Protein AF-A0A968B5G2-F1 (afdb_monomer)

Foldseek 3Di:
DDDDDDDDPPVVVVVVVVVVVVVVVVVPPPPVVVVVVLVVLVVVLVVLVVVVVVCVPDDPPVSVVVSVVSLVVSLVVLVVVCVVPVHDPVVSVVSNPVRPDDVQPPAPDDAAAEEEADPAFPPPDDFDSVVVQVVSLSNVHQYAHEHLQADAQADPVPRDGDQQWDWDDDDRSYIYIHGHFDRPNRLLADAQDPVRLVSRLVSVVVVCVVNVRLEYEYEHEALSCQSNNVVCCVPRVYAYEYADEDPSPPVRPNPVVSNVSVLVSLQPHPEYEYQDPVSQVVSVVRDPHYHYDHTDDPCVQVVCVVVVRND

Nearest PDB structures (foldseek):
  3c48-assembly1_A  TM=6.824E-01  e=5.635E-09  Corynebacterium glutamicum
  3c48-assembly1_B  TM=6.696E-01  e=7.261E-08  Corynebacterium glutamicum
  3c4q-assembly1_A  TM=6.703E-01  e=1.057E-06  Corynebacterium glutamicum
  3c4q-assembly2_B  TM=6.648E-01  e=8.284E-07  Corynebacterium glutamicum
  5lhe-assembly1_A  TM=3.671E-01  e=2.797E+00  Thermococcus kodakarensis KOD1

Secondary structure (DSSP, 8-state):
--------THHHHHHHHHHHHHHHHHS---HHHHHHHHHHHHHHHHHHHHHHHHTTTS--HHHHHHHHHHHHHHHHHHHHHHHHTT--HHHHHHHHTTSPPPTT----S--PEEEEE-SS-TTT---HHHHHHHHHHHTT--EEEE-S-PBPSB-TTT-SBPPSEEEEEEETTEEEEEEB--TT--TTT-PPPHHHHHHHHHHHHHHHHHHT-SSEEEEE-SGGGHHHHHHHHHHH--EEEEEE-S--TTT-TT-THHHHHHHHHHHH-SEEEESSHHHHHHHTTT-S-EEE------HHHHGGGGGT---

Radius of gyration: 27.89 Å; Cα contacts (8 Å, |Δi|>4): 392; chains: 1; bounding box: 64×51×110 Å

Mean predicted aligned error: 16.25 Å

pLDDT: mean 74.28, std 21.06, range [31.83, 98.62]

Structure (mmCIF, N/CA/C/O backbone):
data_AF-A0A968B5G2-F1
#
_entry.id   AF-A0A968B5G2-F1
#
loop_
_atom_site.group_PDB
_atom_site.id
_atom_site.type_symbol
_atom_site.label_atom_id
_atom_site.label_alt_id
_atom_site.label_comp_id
_atom_site.label_asym_id
_atom_site.label_entity_id
_atom_site.label_seq_id
_atom_site.pdbx_PDB_ins_code
_atom_site.Cartn_x
_atom_site.Cartn_y
_atom_site.Cartn_z
_atom_site.occupancy
_atom_site.B_iso_or_equiv
_atom_site.auth_seq_id
_atom_site.auth_comp_id
_atom_site.auth_asym_id
_atom_site.auth_atom_id
_atom_site.pdbx_PDB_model_num
ATOM 1 N N . MET A 1 1 ? -9.977 -14.327 76.443 1.00 33.59 1 MET A N 1
ATOM 2 C CA . MET A 1 1 ? -9.809 -15.213 75.273 1.00 33.59 1 MET A CA 1
ATOM 3 C C . MET A 1 1 ? -11.144 -15.858 74.970 1.00 33.59 1 MET A C 1
ATOM 5 O O . MET A 1 1 ? -11.641 -16.528 75.858 1.00 33.59 1 MET A O 1
ATOM 9 N N . GLN A 1 2 ? -11.624 -15.666 73.733 1.00 31.83 2 GLN A N 1
ATOM 10 C CA . GLN A 1 2 ? -12.529 -16.553 72.979 1.00 31.83 2 GLN A CA 1
ATOM 11 C C . GLN A 1 2 ? -13.963 -16.730 73.510 1.00 31.83 2 GLN A C 1
ATOM 13 O O . GLN A 1 2 ? -14.185 -16.876 74.698 1.00 31.83 2 GLN A O 1
ATOM 18 N N . ASN A 1 3 ? -14.995 -16.844 72.685 1.00 32.47 3 ASN A N 1
ATOM 19 C CA . ASN A 1 3 ? -15.254 -16.403 71.318 1.00 32.47 3 ASN A CA 1
ATOM 20 C C . ASN A 1 3 ? -16.777 -16.536 71.174 1.00 32.47 3 ASN A C 1
ATOM 22 O O . ASN A 1 3 ? -17.342 -17.561 71.558 1.00 32.47 3 ASN A O 1
ATOM 26 N N . GLU A 1 4 ? -17.429 -15.510 70.650 1.00 40.22 4 GLU A N 1
ATOM 27 C CA . GLU A 1 4 ? -18.848 -15.526 70.311 1.00 40.22 4 GLU A CA 1
ATOM 28 C C . GLU A 1 4 ? -19.098 -16.476 69.133 1.00 40.22 4 GLU A C 1
ATOM 30 O O . GLU A 1 4 ? -18.537 -16.282 68.059 1.00 40.22 4 GLU A O 1
ATOM 35 N N . MET A 1 5 ? -19.978 -17.465 69.297 1.00 37.78 5 MET A N 1
ATOM 36 C CA . MET A 1 5 ? -20.722 -18.070 68.186 1.00 37.78 5 MET A CA 1
ATOM 37 C C . MET A 1 5 ? -22.043 -18.643 68.700 1.00 37.78 5 MET A C 1
ATOM 39 O O . MET A 1 5 ? -22.121 -19.809 69.077 1.00 37.78 5 MET A O 1
ATOM 43 N N . LEU A 1 6 ? -23.103 -17.837 68.651 1.00 36.31 6 LEU A N 1
ATOM 44 C CA . LEU A 1 6 ? -24.464 -18.350 68.538 1.00 36.31 6 LEU A CA 1
ATOM 45 C C . LEU A 1 6 ? -25.148 -17.674 67.349 1.00 36.31 6 LEU A C 1
ATOM 47 O O . LEU A 1 6 ? -25.393 -16.471 67.299 1.00 36.31 6 LEU A O 1
ATOM 51 N N . SER A 1 7 ? -25.375 -18.524 66.360 1.00 40.97 7 SER A N 1
ATOM 52 C CA . SER A 1 7 ? -26.094 -18.345 65.113 1.00 40.97 7 SER A CA 1
ATOM 53 C C . SER A 1 7 ? -27.463 -17.688 65.302 1.00 40.97 7 SER A C 1
ATOM 55 O O . SER A 1 7 ? -28.329 -18.198 66.006 1.00 40.97 7 SER A O 1
ATOM 57 N N . THR A 1 8 ? -27.711 -16.596 64.579 1.00 40.28 8 THR A N 1
ATOM 58 C CA . THR A 1 8 ? -29.063 -16.053 64.385 1.00 40.28 8 THR A CA 1
ATOM 59 C C . THR A 1 8 ? -29.590 -16.469 63.001 1.00 40.28 8 THR A C 1
ATOM 61 O O . THR A 1 8 ? -29.064 -16.006 61.987 1.00 40.28 8 THR A O 1
ATOM 64 N N . PRO A 1 9 ? -30.665 -17.280 62.902 1.00 43.38 9 PRO A N 1
ATOM 65 C CA . PRO A 1 9 ? -31.290 -17.667 61.624 1.00 43.38 9 PRO A CA 1
ATOM 66 C C . PRO A 1 9 ? -32.013 -16.517 60.888 1.00 43.38 9 PRO A C 1
ATOM 68 O O . PRO A 1 9 ? -32.586 -16.719 59.821 1.00 43.38 9 PRO A O 1
ATOM 71 N N . CYS A 1 10 ? -32.001 -15.303 61.446 1.00 48.06 10 CYS A N 1
ATOM 72 C CA . CYS A 1 10 ? -32.854 -14.181 61.042 1.00 48.06 10 CYS A CA 1
ATOM 73 C C . CYS A 1 10 ? -32.302 -13.368 59.848 1.00 48.06 10 CYS A C 1
ATOM 75 O O . CYS A 1 10 ? -33.078 -12.775 59.098 1.00 48.06 10 CYS A O 1
ATOM 77 N N . ASN A 1 11 ? -30.983 -13.369 59.609 1.00 47.03 11 ASN A N 1
ATOM 78 C CA . ASN A 1 11 ? -30.389 -12.549 58.541 1.00 47.03 11 ASN A CA 1
ATOM 79 C C . ASN A 1 11 ? -30.458 -13.196 57.151 1.00 47.03 11 ASN A C 1
ATOM 81 O O . ASN A 1 11 ? -30.748 -12.496 56.185 1.00 47.03 11 ASN A O 1
ATOM 85 N N . ARG A 1 12 ? -30.318 -14.525 57.035 1.00 45.66 12 ARG A N 1
ATOM 86 C CA . ARG A 1 12 ? -30.416 -15.201 55.725 1.00 45.66 12 ARG A CA 1
ATOM 87 C C . ARG A 1 12 ? -31.819 -15.139 55.133 1.00 45.66 12 ARG A C 1
ATOM 89 O O . ARG A 1 12 ? -31.952 -14.964 53.930 1.00 45.66 12 ARG A O 1
ATOM 96 N N . GLN A 1 13 ? -32.868 -15.228 55.953 1.00 51.44 13 GLN A N 1
ATOM 97 C CA . GLN A 1 13 ? -34.243 -15.076 55.466 1.00 51.44 13 GLN A CA 1
ATOM 98 C C . GLN A 1 13 ? -34.541 -13.634 55.038 1.00 51.44 13 GLN A C 1
ATOM 100 O O . GLN A 1 13 ? -35.157 -13.438 53.997 1.00 51.44 13 GLN A O 1
ATOM 105 N N . LYS A 1 14 ? -34.042 -12.623 55.762 1.00 52.19 14 LYS A N 1
ATOM 106 C CA . LYS A 1 14 ? -34.205 -11.207 55.385 1.00 52.19 14 LYS A CA 1
ATOM 107 C C . LYS A 1 14 ? -33.424 -10.826 54.125 1.00 52.19 14 LYS A C 1
ATOM 109 O O . LYS A 1 14 ? -33.950 -10.082 53.302 1.00 52.19 14 LYS A O 1
ATOM 114 N N . GLU A 1 15 ? -32.215 -11.353 53.938 1.00 48.94 15 GLU A N 1
ATOM 115 C CA . GLU A 1 15 ? -31.438 -11.167 52.703 1.00 48.94 15 GLU A CA 1
ATOM 116 C C . GLU A 1 15 ? -32.056 -11.906 51.517 1.00 48.94 15 GLU A C 1
ATOM 118 O O . GLU A 1 15 ? -32.131 -11.350 50.425 1.00 48.94 15 GLU A O 1
ATOM 123 N N . HIS A 1 16 ? -32.583 -13.114 51.727 1.00 50.72 16 HIS A N 1
ATOM 124 C CA . HIS A 1 16 ? -33.275 -13.862 50.679 1.00 50.72 16 HIS A CA 1
ATOM 125 C C . HIS A 1 16 ? -34.611 -13.204 50.288 1.00 50.72 16 HIS A C 1
ATOM 127 O O . HIS A 1 16 ? -34.952 -13.162 49.106 1.00 50.72 16 HIS A O 1
ATOM 133 N N . GLN A 1 17 ? -35.332 -12.606 51.246 1.00 50.69 17 GLN A N 1
ATOM 134 C CA . GLN A 1 17 ? -36.513 -11.787 50.964 1.00 50.69 17 GLN A CA 1
ATOM 135 C C . GLN A 1 17 ? -36.127 -10.519 50.187 1.00 50.69 17 GLN A C 1
ATOM 137 O O . GLN A 1 17 ? -36.753 -10.232 49.176 1.00 50.69 17 GLN A O 1
ATOM 142 N N . ARG A 1 18 ? -35.061 -9.805 50.594 1.00 48.84 18 ARG A N 1
ATOM 143 C CA . ARG A 1 18 ? -34.540 -8.621 49.882 1.00 48.84 18 ARG A CA 1
ATOM 144 C C . ARG A 1 18 ? -34.075 -8.944 48.465 1.00 48.84 18 ARG A C 1
ATOM 146 O O . ARG A 1 18 ? -34.359 -8.160 47.565 1.00 48.84 18 ARG A O 1
ATOM 153 N N . MET A 1 19 ? -33.399 -10.072 48.246 1.00 44.59 19 MET A N 1
ATOM 154 C CA . MET A 1 19 ? -33.003 -10.512 46.905 1.00 44.59 19 MET A CA 1
ATOM 155 C C . MET A 1 19 ? -34.222 -10.856 46.050 1.00 44.59 19 MET A C 1
ATOM 157 O O . MET A 1 19 ? -34.287 -10.386 44.923 1.00 44.59 19 MET A O 1
ATOM 161 N N . LYS A 1 20 ? -35.246 -11.522 46.603 1.00 49.78 20 LYS A N 1
ATOM 162 C CA . LYS A 1 20 ? -36.517 -11.750 45.893 1.00 49.78 20 LYS A CA 1
ATOM 163 C C . LYS A 1 20 ? -37.260 -10.453 45.571 1.00 49.78 20 LYS A C 1
ATOM 165 O O . LYS A 1 20 ? -37.786 -10.333 44.473 1.00 49.78 20 LYS A O 1
ATOM 170 N N . THR A 1 21 ? -37.271 -9.460 46.464 1.00 45.81 21 THR A N 1
ATOM 171 C CA . THR A 1 21 ? -37.872 -8.143 46.177 1.00 45.81 21 THR A CA 1
ATOM 172 C C . THR A 1 21 ? -37.055 -7.359 45.146 1.00 45.81 21 THR A C 1
ATOM 174 O O . THR A 1 21 ? -37.629 -6.653 44.326 1.00 45.81 21 THR A O 1
ATOM 177 N N . THR A 1 22 ? -35.726 -7.501 45.142 1.00 41.62 22 THR A N 1
ATOM 178 C CA . THR A 1 22 ? -34.835 -6.832 44.176 1.00 41.62 22 THR A CA 1
ATOM 179 C C . THR A 1 22 ? -34.901 -7.501 42.799 1.00 41.62 22 THR A C 1
ATOM 181 O O . THR A 1 22 ? -34.960 -6.800 41.796 1.00 41.62 22 THR A O 1
ATOM 184 N N . GLU A 1 23 ? -35.006 -8.831 42.731 1.00 40.16 23 GLU A N 1
ATOM 185 C CA . GLU A 1 23 ? -35.285 -9.584 41.500 1.00 40.16 23 GLU A CA 1
ATOM 186 C C . GLU A 1 23 ? -36.700 -9.307 40.973 1.00 40.16 23 GLU A C 1
ATOM 188 O O . GLU A 1 23 ? -36.871 -9.086 39.779 1.00 40.16 23 GLU A O 1
ATOM 193 N N . GLN A 1 24 ? -37.711 -9.204 41.843 1.00 41.75 24 GLN A N 1
ATOM 194 C CA . GLN A 1 24 ? -39.062 -8.787 41.444 1.00 41.75 24 GLN A CA 1
ATOM 195 C C . GLN A 1 24 ? -39.117 -7.320 40.983 1.00 41.75 24 GLN A C 1
ATOM 197 O O . GLN A 1 24 ? -39.920 -6.993 40.112 1.00 41.75 24 GLN A O 1
ATOM 202 N N . CYS A 1 25 ? -38.240 -6.450 41.495 1.00 36.84 25 CYS A N 1
ATOM 203 C CA . CYS A 1 25 ? -38.099 -5.067 41.029 1.00 36.84 25 CYS A CA 1
ATOM 204 C C . CYS A 1 25 ? -37.310 -4.979 39.704 1.00 36.84 25 CYS A C 1
ATOM 206 O O . CYS A 1 25 ? -37.624 -4.155 38.849 1.00 36.84 25 CYS A O 1
ATOM 208 N N . LEU A 1 26 ? -36.344 -5.879 39.474 1.00 38.59 26 LEU A N 1
ATOM 209 C CA . LEU A 1 26 ? -35.584 -5.986 38.219 1.00 38.59 26 LEU A CA 1
ATOM 210 C C . LEU A 1 26 ? -36.384 -6.638 37.075 1.00 38.59 26 LEU A C 1
ATOM 212 O O . LEU A 1 26 ? -36.082 -6.399 35.906 1.00 38.59 26 LEU A O 1
ATOM 216 N N . VAL A 1 27 ? -37.432 -7.404 37.393 1.00 39.22 27 VAL A N 1
ATOM 217 C CA . VAL A 1 27 ? -38.337 -8.039 36.414 1.00 39.22 27 VAL A CA 1
ATOM 218 C C . VAL A 1 27 ? -39.551 -7.157 36.063 1.00 39.22 27 VAL A C 1
ATOM 220 O O . VAL A 1 27 ? -40.269 -7.444 35.110 1.00 39.22 27 VAL A O 1
ATOM 223 N N . GLN A 1 28 ? -39.748 -6.014 36.728 1.00 40.91 28 GLN A N 1
ATOM 224 C CA . GLN A 1 28 ? -40.776 -5.031 36.356 1.00 40.91 28 GLN A CA 1
ATOM 225 C C . GLN A 1 28 ? -40.212 -3.852 35.549 1.00 40.91 28 GLN A C 1
ATOM 227 O O . GLN A 1 28 ? -40.515 -2.688 35.809 1.00 40.91 28 GLN A O 1
ATOM 232 N N . THR A 1 29 ? -39.447 -4.131 34.492 1.00 43.50 29 THR A N 1
ATOM 233 C CA . THR A 1 29 ? -39.411 -3.185 33.366 1.00 43.50 29 THR A CA 1
ATOM 234 C C . THR A 1 29 ? -40.754 -3.301 32.651 1.00 43.50 29 THR A C 1
ATOM 236 O O . THR A 1 29 ? -41.017 -4.265 31.936 1.00 43.50 29 THR A O 1
ATOM 239 N N . ARG A 1 30 ? -41.661 -2.356 32.936 1.00 44.28 30 ARG A N 1
ATOM 240 C CA . ARG A 1 30 ? -43.013 -2.308 32.359 1.00 44.28 30 ARG A CA 1
ATOM 241 C C . ARG A 1 30 ? -42.928 -2.522 30.834 1.00 44.28 30 ARG A C 1
ATOM 243 O O . ARG A 1 30 ? -42.142 -1.826 30.192 1.00 44.28 30 ARG A O 1
ATOM 250 N N . PRO A 1 31 ? -43.735 -3.416 30.230 1.00 44.50 31 PRO A N 1
ATOM 251 C CA . PRO A 1 31 ? -43.660 -3.730 28.799 1.00 44.50 31 PRO A CA 1
ATOM 252 C C . PRO A 1 31 ? -43.654 -2.488 27.892 1.00 44.50 31 PRO A C 1
ATOM 254 O O . PRO A 1 31 ? -42.921 -2.469 26.904 1.00 44.50 31 PRO A O 1
ATOM 257 N N . GLY A 1 32 ? -44.365 -1.429 28.307 1.00 48.25 32 GLY A N 1
ATOM 258 C CA . GLY A 1 32 ? -44.475 -0.159 27.591 1.00 48.25 32 GLY A CA 1
ATOM 259 C C . GLY A 1 32 ? -43.321 0.840 27.756 1.00 48.25 32 GLY A C 1
ATOM 260 O O . GLY A 1 32 ? -43.283 1.805 27.004 1.00 48.25 32 GLY A O 1
ATOM 261 N N . THR A 1 33 ? -42.369 0.672 28.686 1.00 53.31 33 THR A N 1
ATOM 262 C CA . THR A 1 33 ? -41.214 1.598 28.769 1.00 53.31 33 THR A CA 1
ATOM 263 C C . THR A 1 33 ? -40.168 1.284 27.709 1.00 53.31 33 THR A C 1
ATOM 265 O O . THR A 1 33 ? -39.653 2.203 27.087 1.00 53.31 33 THR A O 1
ATOM 268 N N . ALA A 1 34 ? -39.916 -0.002 27.443 1.00 47.47 34 ALA A N 1
ATOM 269 C CA . ALA A 1 34 ? -38.979 -0.426 26.403 1.00 47.47 34 ALA A CA 1
ATOM 270 C C . ALA A 1 34 ? -39.530 -0.173 24.990 1.00 47.47 34 ALA A C 1
ATOM 272 O O . ALA A 1 34 ? -38.791 0.255 24.117 1.00 47.47 34 ALA A O 1
ATOM 273 N N . GLU A 1 35 ? -40.828 -0.390 24.760 1.00 50.81 35 GLU A N 1
ATOM 274 C CA . GLU A 1 35 ? -41.471 -0.091 23.467 1.00 50.81 35 GLU A CA 1
ATOM 275 C C . GLU A 1 35 ? -41.451 1.405 23.155 1.00 50.81 35 GLU A C 1
ATOM 277 O O . GLU A 1 35 ? -41.103 1.802 22.046 1.00 50.81 35 GLU A O 1
ATOM 282 N N . ARG A 1 36 ? -41.712 2.241 24.164 1.00 53.25 36 ARG A N 1
ATOM 283 C CA . ARG A 1 36 ? -41.638 3.697 24.037 1.00 53.25 36 ARG A CA 1
ATOM 284 C C . ARG A 1 36 ? -40.207 4.193 23.826 1.00 53.25 36 ARG A C 1
ATOM 286 O O . ARG A 1 36 ? -39.992 5.140 23.080 1.00 53.25 36 ARG A O 1
ATOM 293 N N . GLU A 1 37 ? -39.224 3.542 24.442 1.00 54.50 37 GLU A N 1
ATOM 294 C CA . GLU A 1 37 ? -37.801 3.833 24.237 1.00 54.50 37 GLU A CA 1
ATOM 295 C C . GLU A 1 37 ? -37.333 3.421 22.829 1.00 54.50 37 GLU A C 1
ATOM 297 O O . GLU A 1 37 ? -36.625 4.178 22.169 1.00 54.50 37 GLU A O 1
ATOM 302 N N . ILE A 1 38 ? -37.806 2.279 22.314 1.00 51.84 38 ILE A N 1
ATOM 303 C CA . ILE A 1 38 ? -37.589 1.852 20.922 1.00 51.84 38 ILE A CA 1
ATOM 304 C C . ILE A 1 38 ? -38.213 2.858 19.945 1.00 51.84 38 ILE A C 1
ATOM 306 O O . ILE A 1 38 ? -37.590 3.212 18.946 1.00 51.84 38 ILE A O 1
ATOM 310 N N . GLU A 1 39 ? -39.422 3.341 20.224 1.00 56.41 39 GLU A N 1
ATOM 311 C CA . GLU A 1 39 ? -40.130 4.305 19.377 1.00 56.41 39 GLU A CA 1
ATOM 312 C C . GLU A 1 39 ? -39.433 5.676 19.328 1.00 56.41 39 GLU A C 1
ATOM 314 O O . GLU A 1 39 ? -39.304 6.267 18.255 1.00 56.41 39 GLU A O 1
ATOM 319 N N . ILE A 1 40 ? -38.897 6.147 20.459 1.00 63.59 40 ILE A N 1
ATOM 320 C CA . ILE A 1 40 ? -38.090 7.376 20.525 1.00 63.59 40 ILE A CA 1
ATOM 321 C C . ILE A 1 40 ? -36.806 7.221 19.704 1.00 63.59 40 ILE A C 1
ATOM 323 O O . ILE A 1 40 ? -36.512 8.065 18.858 1.00 63.59 40 ILE A O 1
ATOM 327 N N . LEU A 1 41 ? -36.081 6.114 19.887 1.00 55.44 41 LEU A N 1
ATOM 328 C CA . LEU A 1 41 ? -34.848 5.845 19.143 1.00 55.44 41 LEU A CA 1
ATOM 329 C C . LEU A 1 41 ? -35.098 5.727 17.633 1.00 55.44 41 LEU A C 1
ATOM 331 O O . LEU A 1 41 ? -34.285 6.191 16.836 1.00 55.44 41 LEU A O 1
ATOM 335 N N . ARG A 1 42 ? -36.236 5.154 17.219 1.00 55.22 42 ARG A N 1
ATOM 336 C CA . ARG A 1 42 ? -36.643 5.102 15.804 1.00 55.22 42 ARG A CA 1
ATOM 337 C C . ARG A 1 42 ? -36.808 6.495 15.212 1.00 55.22 42 ARG A C 1
ATOM 339 O O . ARG A 1 42 ? -36.322 6.747 14.111 1.00 55.22 42 ARG A O 1
ATOM 346 N N . LYS A 1 43 ? -37.472 7.391 15.942 1.00 62.34 43 LYS A N 1
ATOM 347 C CA . LYS A 1 43 ? -37.689 8.769 15.500 1.00 62.34 43 LYS A CA 1
ATOM 348 C C . LYS A 1 43 ? -36.369 9.533 15.380 1.00 62.34 43 LYS A C 1
ATOM 350 O O . LYS A 1 43 ? -36.133 10.163 14.358 1.00 62.34 43 LYS A 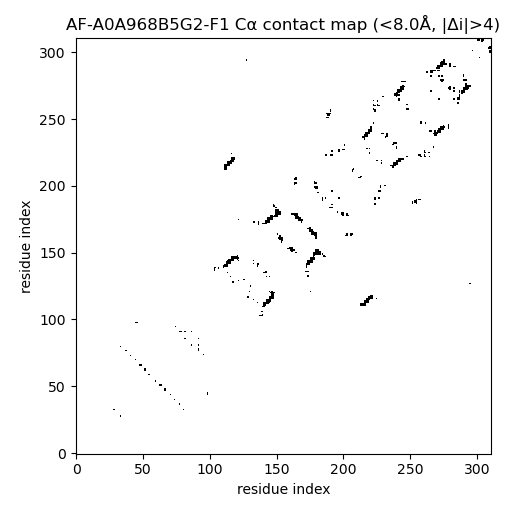O 1
ATOM 355 N N . GLU A 1 44 ? -35.470 9.382 16.351 1.00 62.06 44 GLU A N 1
ATOM 356 C CA . GLU A 1 44 ? -34.139 10.001 16.304 1.00 62.06 44 GLU A CA 1
ATOM 357 C C . GLU A 1 44 ? -33.300 9.511 15.115 1.00 62.06 44 GLU A C 1
ATOM 359 O O . GLU A 1 44 ? -32.627 10.309 14.465 1.00 62.06 44 GLU A O 1
ATOM 364 N N . VAL A 1 45 ? -33.358 8.215 14.785 1.00 57.41 45 VAL A N 1
ATOM 365 C CA . VAL A 1 45 ? -32.661 7.653 13.614 1.00 57.41 45 VAL A CA 1
ATOM 366 C C . VAL A 1 45 ? -33.242 8.190 12.305 1.00 57.41 45 VAL A C 1
ATOM 368 O O . VAL A 1 45 ? -32.479 8.522 11.395 1.00 57.41 45 VAL A O 1
ATOM 371 N N . ALA A 1 46 ? -34.568 8.296 12.204 1.00 58.78 46 ALA A N 1
ATOM 372 C CA . ALA A 1 46 ? -35.242 8.843 11.029 1.00 58.78 46 ALA A CA 1
ATOM 373 C C . ALA A 1 46 ? -34.921 10.334 10.827 1.00 58.78 46 ALA A C 1
ATOM 375 O O . ALA A 1 46 ? -34.605 10.750 9.711 1.00 58.78 46 ALA A O 1
ATOM 376 N N . ASP A 1 47 ? -34.912 11.116 11.907 1.00 60.84 47 ASP A N 1
ATOM 377 C CA . ASP A 1 47 ? -34.549 12.533 11.878 1.00 60.84 47 ASP A CA 1
ATOM 378 C C . ASP A 1 47 ? -33.069 12.720 11.490 1.00 60.84 47 ASP A C 1
ATOM 380 O O . ASP A 1 47 ? -32.747 13.594 10.681 1.00 60.84 47 ASP A O 1
ATOM 384 N N . LEU A 1 48 ? -32.167 11.848 11.970 1.00 56.84 48 LEU A N 1
ATOM 385 C CA . LEU A 1 48 ? -30.756 11.851 11.559 1.00 56.84 48 LEU A CA 1
ATOM 386 C C . LEU A 1 48 ? -30.587 11.524 10.070 1.00 56.84 48 LEU A C 1
ATOM 38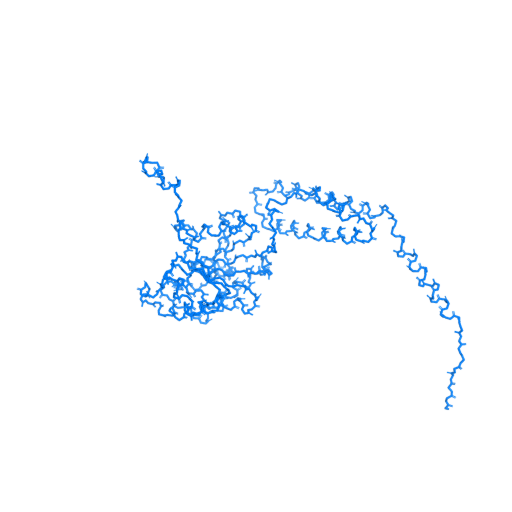8 O O . LEU A 1 48 ? -29.783 12.160 9.390 1.00 56.84 48 LEU A O 1
ATOM 392 N N . ALA A 1 49 ? -31.329 10.536 9.564 1.00 51.25 49 ALA A N 1
ATOM 393 C CA . ALA A 1 49 ? -31.291 10.138 8.158 1.00 51.25 49 ALA A CA 1
ATOM 394 C C . ALA A 1 49 ? -31.846 11.242 7.240 1.00 51.25 49 ALA A C 1
ATOM 396 O O . ALA A 1 49 ? -31.277 11.524 6.186 1.00 51.25 49 ALA A O 1
ATOM 397 N N . SER A 1 50 ? -32.911 11.921 7.670 1.00 53.75 50 SER A N 1
ATOM 398 C CA . SER A 1 50 ? -33.488 13.072 6.969 1.00 53.75 50 SER A CA 1
ATOM 399 C C . SER A 1 50 ? -32.517 14.262 6.930 1.00 53.75 50 SER A C 1
ATOM 401 O O . SER A 1 50 ? -32.255 14.822 5.863 1.00 53.75 50 SER A O 1
ATOM 403 N N . ALA A 1 51 ? -31.884 14.591 8.063 1.00 54.31 51 ALA A N 1
ATOM 404 C CA . ALA A 1 51 ? -30.847 15.622 8.131 1.00 54.31 51 ALA A CA 1
ATOM 405 C C . ALA A 1 51 ? -29.620 15.276 7.265 1.00 54.31 51 ALA A C 1
ATOM 407 O O . ALA A 1 51 ? -29.040 16.157 6.632 1.00 54.31 51 ALA A O 1
ATOM 408 N N . PHE A 1 52 ? -29.245 13.995 7.195 1.00 52.16 52 PHE A N 1
ATOM 409 C CA . PHE A 1 52 ? -28.161 13.500 6.347 1.00 52.16 52 PHE A CA 1
ATOM 410 C C . PHE A 1 52 ? -28.466 13.675 4.850 1.00 52.16 52 PHE A C 1
ATOM 412 O O . PHE A 1 52 ? -27.629 14.209 4.120 1.00 52.16 52 PHE A O 1
ATOM 419 N N . ASN A 1 53 ? -29.680 13.330 4.409 1.00 48.09 53 ASN A N 1
ATOM 420 C CA . ASN A 1 53 ? -30.123 13.532 3.025 1.00 48.09 53 ASN A CA 1
ATOM 421 C C . ASN A 1 53 ? -30.167 15.022 2.634 1.00 48.09 53 ASN A C 1
ATOM 423 O O . ASN A 1 53 ? -29.805 15.371 1.513 1.00 48.09 53 ASN A O 1
ATOM 427 N N . GLY A 1 54 ? -30.528 15.915 3.563 1.00 45.16 54 GLY A N 1
ATOM 428 C CA . GLY A 1 54 ? -30.504 17.368 3.341 1.00 45.16 54 GLY A CA 1
ATOM 429 C C . GLY A 1 54 ? -29.101 17.994 3.269 1.00 45.16 54 GLY A C 1
ATOM 430 O O . GLY A 1 54 ? -28.950 19.106 2.768 1.00 45.16 54 GLY A O 1
ATOM 431 N N . LEU A 1 55 ? -28.062 17.296 3.744 1.00 45.47 55 LEU A N 1
ATOM 432 C CA . LEU A 1 55 ? -26.686 17.806 3.848 1.00 45.47 55 LEU A CA 1
ATOM 433 C C . LEU A 1 55 ? -25.734 17.269 2.767 1.00 45.47 55 LEU A C 1
ATOM 435 O O . LEU A 1 55 ? -24.567 17.673 2.749 1.00 45.47 55 LEU A O 1
ATOM 439 N N . TYR A 1 56 ? -26.217 16.423 1.842 1.00 43.91 56 TYR A N 1
ATOM 440 C CA . TYR A 1 56 ? -25.440 15.769 0.768 1.00 43.91 56 TYR A CA 1
ATOM 441 C C . TYR A 1 56 ? -24.633 16.733 -0.130 1.00 43.91 56 TYR A C 1
ATOM 443 O O . TYR A 1 56 ? -23.751 16.303 -0.869 1.00 43.91 56 TYR A O 1
ATOM 451 N N . GLY A 1 57 ? -24.877 18.044 -0.034 1.00 44.38 57 GLY A N 1
ATOM 452 C CA . GLY A 1 57 ? -24.145 19.076 -0.765 1.00 44.38 57 GLY A CA 1
ATOM 453 C C . GLY A 1 57 ? -22.859 19.606 -0.114 1.00 44.38 57 GLY A C 1
ATOM 454 O O . GLY A 1 57 ? -22.032 20.156 -0.836 1.00 44.38 57 GLY A O 1
ATOM 455 N N . LEU A 1 58 ? -22.632 19.501 1.206 1.00 42.88 58 LEU A N 1
ATOM 456 C CA . LEU A 1 58 ? -21.498 20.203 1.842 1.00 42.88 58 LEU A CA 1
ATOM 457 C C . LEU A 1 58 ? -20.876 19.454 3.047 1.00 42.88 58 LEU A C 1
ATOM 459 O O . LEU A 1 58 ? -21.415 19.437 4.147 1.00 42.88 58 LEU A O 1
ATOM 463 N N . ARG A 1 59 ? -19.641 18.952 2.848 1.00 55.38 59 ARG A N 1
ATOM 464 C CA . ARG A 1 59 ? -18.608 18.610 3.867 1.00 55.38 59 ARG A CA 1
ATOM 465 C C . ARG A 1 59 ? -19.012 17.593 4.963 1.00 55.38 59 ARG A C 1
ATOM 467 O O . ARG A 1 59 ? -19.094 17.924 6.144 1.00 55.38 59 ARG A O 1
ATOM 474 N N . LEU A 1 60 ? -19.121 16.313 4.585 1.00 49.91 60 LEU A N 1
ATOM 475 C CA . LEU A 1 60 ? -19.872 15.285 5.330 1.00 49.91 60 LEU A CA 1
ATOM 476 C C . LEU A 1 60 ? -19.110 14.115 6.003 1.00 49.91 60 LEU A C 1
ATOM 478 O O . LEU A 1 60 ? -19.758 13.186 6.467 1.00 49.91 60 LEU A O 1
ATOM 482 N N . ILE A 1 61 ? -17.782 14.104 6.163 1.00 47.28 61 ILE A N 1
ATOM 483 C CA . ILE A 1 61 ? -17.120 12.934 6.808 1.00 47.28 61 ILE A CA 1
ATOM 484 C C . ILE A 1 61 ? -17.477 12.808 8.305 1.00 47.28 61 ILE A C 1
ATOM 486 O O . ILE A 1 61 ? -17.710 11.710 8.808 1.00 47.28 61 ILE A O 1
ATOM 490 N N . ARG A 1 62 ? -17.571 13.925 9.041 1.00 42.91 62 ARG A N 1
ATOM 491 C CA . ARG A 1 62 ? -17.884 13.892 10.486 1.00 42.91 62 ARG A CA 1
ATOM 492 C C . ARG A 1 62 ? -19.321 13.468 10.775 1.00 42.91 62 ARG A C 1
ATOM 494 O O . ARG A 1 62 ? -19.543 12.753 11.744 1.00 42.91 62 ARG A O 1
ATOM 501 N N . LEU A 1 63 ? -20.266 13.894 9.941 1.00 48.72 63 LEU A N 1
ATOM 502 C CA . LEU A 1 63 ? -21.686 13.578 10.099 1.00 48.72 63 LEU A CA 1
ATOM 503 C C . LEU A 1 63 ? -21.995 12.147 9.659 1.00 48.72 63 LEU A C 1
ATOM 505 O O . LEU A 1 63 ? -22.721 11.459 10.365 1.00 48.72 63 LEU A O 1
ATOM 509 N N . PHE A 1 64 ? -21.358 11.657 8.591 1.00 50.50 64 PHE A N 1
ATOM 510 C CA . PHE A 1 64 ? -21.417 10.243 8.217 1.00 50.50 64 PHE A CA 1
ATOM 511 C C . PHE A 1 64 ? -20.846 9.334 9.318 1.00 50.50 64 PHE A C 1
ATOM 513 O O . PHE A 1 64 ? -21.469 8.349 9.711 1.00 50.50 64 PHE A O 1
ATOM 520 N N . ASN A 1 65 ? -19.694 9.699 9.892 1.00 51.50 65 ASN A N 1
ATOM 521 C CA . ASN A 1 65 ? -19.086 8.944 10.991 1.00 51.50 65 ASN A CA 1
ATOM 522 C C . ASN A 1 65 ? -19.924 9.002 12.278 1.00 51.50 65 ASN A C 1
ATOM 524 O O . ASN A 1 65 ? -20.002 8.010 13.003 1.00 51.50 65 ASN A O 1
ATOM 528 N N . LEU A 1 66 ? -20.560 10.144 12.564 1.00 52.97 66 LEU A N 1
ATOM 529 C CA . LEU A 1 66 ? -21.490 10.283 13.683 1.00 52.97 66 LEU A CA 1
ATOM 530 C C . LEU A 1 66 ? -22.739 9.419 13.464 1.00 52.97 66 LEU A C 1
ATOM 532 O O . LEU A 1 66 ? -23.102 8.667 14.363 1.00 52.97 66 LEU A O 1
ATOM 536 N N . TYR A 1 67 ? -23.319 9.448 12.261 1.00 55.12 67 TYR A N 1
ATOM 537 C CA . TYR A 1 67 ? -24.453 8.608 11.874 1.00 55.12 67 TYR A CA 1
ATOM 538 C C . TYR A 1 67 ? -24.122 7.120 12.023 1.00 55.12 67 TYR A C 1
ATOM 540 O O . TYR A 1 67 ? -24.844 6.397 12.707 1.00 55.12 67 TYR A O 1
ATOM 548 N N . ARG A 1 68 ? -22.986 6.660 11.481 1.00 57.62 68 ARG A N 1
ATOM 549 C CA . ARG A 1 68 ? -22.562 5.254 11.575 1.00 57.62 68 ARG A CA 1
ATOM 550 C C . ARG A 1 68 ? -22.344 4.809 13.025 1.00 57.62 68 ARG A C 1
ATOM 552 O O . ARG A 1 68 ? -22.785 3.725 13.402 1.00 57.62 68 ARG A O 1
ATOM 559 N N . ARG A 1 69 ? -21.706 5.645 13.856 1.00 59.03 69 ARG A N 1
ATOM 560 C CA . ARG A 1 69 ? -21.498 5.355 15.288 1.00 59.03 69 ARG A CA 1
ATOM 561 C C . ARG A 1 69 ? -22.809 5.311 16.063 1.00 59.03 69 ARG A C 1
ATOM 563 O O . ARG A 1 69 ? -23.016 4.378 16.835 1.00 59.03 69 ARG A O 1
ATOM 570 N N . MET A 1 70 ? -23.683 6.296 15.858 1.00 58.44 70 MET A N 1
ATOM 571 C CA . MET A 1 70 ? -24.987 6.345 16.518 1.00 58.44 70 MET A CA 1
ATOM 572 C C . MET A 1 70 ? -25.843 5.146 16.117 1.00 58.44 70 MET A C 1
ATOM 574 O O . MET A 1 70 ? -26.362 4.459 16.992 1.00 58.44 70 MET A O 1
ATOM 578 N N . ARG A 1 71 ? -25.896 4.816 14.821 1.00 60.75 71 ARG A N 1
ATOM 579 C CA . ARG A 1 71 ? -26.590 3.628 14.314 1.00 60.75 71 ARG A CA 1
ATOM 580 C C . ARG A 1 71 ? -26.071 2.358 14.982 1.00 60.75 71 ARG A C 1
ATOM 582 O O . ARG A 1 71 ? -26.868 1.620 15.541 1.00 60.75 71 ARG A O 1
ATOM 589 N N . HIS A 1 72 ? -24.756 2.135 15.015 1.00 56.19 72 HIS A N 1
ATOM 590 C CA . HIS A 1 72 ? -24.189 0.933 15.635 1.00 56.19 72 HIS A CA 1
ATOM 591 C C . HIS A 1 72 ? -24.536 0.811 17.130 1.00 56.19 72 HIS A C 1
ATOM 593 O O . HIS A 1 72 ? -24.953 -0.253 17.585 1.00 56.19 72 HIS A O 1
ATOM 599 N N . GLN A 1 73 ? -24.434 1.906 17.890 1.00 62.88 73 GLN A N 1
ATOM 600 C CA . GLN A 1 73 ? -24.787 1.911 19.314 1.00 62.88 73 GLN A CA 1
ATOM 601 C C . GLN A 1 73 ? -26.276 1.635 19.554 1.00 62.88 73 GLN A C 1
ATOM 603 O O . GLN A 1 73 ? -26.627 0.935 20.507 1.00 62.88 73 GLN A O 1
ATOM 608 N N . ILE A 1 74 ? -27.145 2.166 18.695 1.00 62.25 74 ILE A N 1
ATOM 609 C CA . ILE A 1 74 ? -28.592 1.956 18.771 1.00 62.25 74 ILE A CA 1
ATOM 610 C C . ILE A 1 74 ? -28.934 0.512 18.395 1.00 62.25 74 ILE A C 1
ATOM 612 O O . ILE A 1 74 ? -29.636 -0.149 19.157 1.00 62.25 74 ILE A O 1
ATOM 616 N N . THR A 1 75 ? -28.380 -0.023 17.303 1.00 58.12 75 THR A N 1
ATOM 617 C CA . THR A 1 75 ? -28.581 -1.419 16.885 1.00 58.12 75 THR A CA 1
ATOM 618 C C . THR A 1 75 ? -28.144 -2.399 17.975 1.00 58.12 75 THR A C 1
ATOM 620 O O . THR A 1 75 ? -28.893 -3.307 18.323 1.00 58.12 75 THR A O 1
ATOM 623 N N . GLU A 1 76 ? -26.981 -2.185 18.593 1.00 60.16 76 GLU A N 1
ATOM 624 C CA . GLU A 1 76 ? -26.503 -3.011 19.709 1.00 60.16 76 GLU A CA 1
ATOM 625 C C . GLU A 1 76 ? -27.429 -2.951 20.931 1.00 60.16 76 GLU A C 1
ATOM 627 O O . GLU A 1 76 ? -27.700 -3.973 21.568 1.00 60.16 76 GLU A O 1
ATOM 632 N N . ARG A 1 77 ? -27.958 -1.767 21.267 1.00 62.16 77 ARG A N 1
ATOM 633 C CA . ARG A 1 77 ? -28.938 -1.622 22.354 1.00 62.16 77 ARG A CA 1
ATOM 634 C C . ARG A 1 77 ? -30.251 -2.329 22.029 1.00 62.16 77 ARG A C 1
ATOM 636 O O . ARG A 1 77 ? -30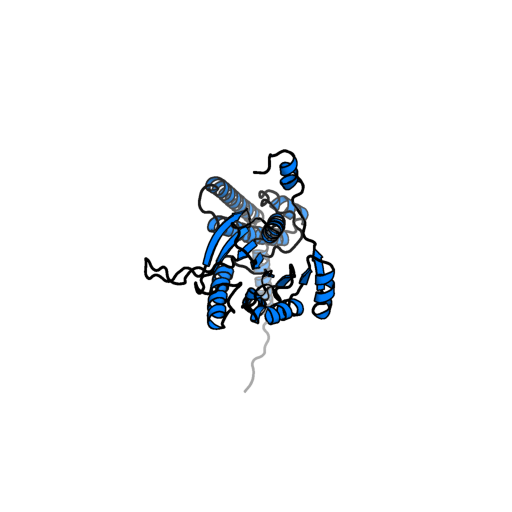.762 -3.044 22.889 1.00 62.16 77 ARG A O 1
ATOM 643 N N . LEU A 1 78 ? -30.756 -2.193 20.804 1.00 55.72 78 LEU A N 1
ATOM 644 C CA . LEU A 1 78 ? -31.969 -2.869 20.342 1.00 55.72 78 LEU A CA 1
ATOM 645 C C . LEU A 1 78 ? -31.812 -4.392 20.384 1.00 55.72 78 LEU A C 1
ATOM 647 O O . LEU A 1 78 ? -32.667 -5.077 20.940 1.00 55.72 78 LEU A O 1
ATOM 651 N N . LEU A 1 79 ? -30.684 -4.926 19.910 1.00 58.12 79 LEU A N 1
ATOM 652 C CA . LEU A 1 79 ? -30.389 -6.360 19.964 1.00 58.12 79 LEU A CA 1
ATOM 653 C C . LEU A 1 79 ? -30.277 -6.876 21.406 1.00 58.12 79 LEU A C 1
ATOM 655 O O . LEU A 1 79 ? -30.754 -7.970 21.711 1.00 58.12 79 LEU A O 1
ATOM 659 N N . ARG A 1 80 ? -29.693 -6.096 22.326 1.00 63.38 80 ARG A N 1
ATOM 660 C CA . ARG A 1 80 ? -29.634 -6.448 23.759 1.00 63.38 80 ARG A CA 1
ATOM 661 C C . ARG A 1 80 ? -31.008 -6.437 24.422 1.00 63.38 80 ARG A C 1
ATOM 663 O O . ARG A 1 80 ? -31.287 -7.318 25.234 1.00 63.38 80 ARG A O 1
ATOM 670 N N . LEU A 1 81 ? -31.859 -5.468 24.088 1.00 56.59 81 LEU A N 1
ATOM 671 C CA . LEU A 1 81 ? -33.232 -5.390 24.592 1.00 56.59 81 LEU A CA 1
ATOM 672 C C . LEU A 1 81 ? -34.099 -6.525 24.028 1.00 56.59 81 LEU A C 1
ATOM 674 O O . LEU A 1 81 ? -34.822 -7.165 24.789 1.00 56.59 81 LEU A O 1
ATOM 678 N N . ALA A 1 82 ? -33.950 -6.855 22.743 1.00 52.94 82 ALA A N 1
ATOM 679 C CA . ALA A 1 82 ? -34.633 -7.982 22.108 1.00 52.94 82 ALA A CA 1
ATOM 680 C C . ALA A 1 82 ? -34.231 -9.331 22.734 1.00 52.94 82 ALA A C 1
ATOM 682 O O . ALA A 1 82 ? -35.094 -10.154 23.041 1.00 52.94 82 ALA A O 1
ATOM 683 N N . ARG A 1 83 ? -32.935 -9.524 23.033 1.00 56.09 83 ARG A N 1
ATOM 684 C CA . ARG A 1 83 ? -32.420 -10.713 23.745 1.00 56.09 83 ARG A CA 1
ATOM 685 C C . ARG A 1 83 ? -32.945 -10.847 25.180 1.00 56.09 83 ARG A C 1
ATOM 687 O O . ARG A 1 83 ? -33.012 -11.962 25.682 1.00 56.09 83 ARG A O 1
ATOM 694 N N . ARG A 1 84 ? -33.318 -9.745 25.843 1.00 58.28 84 ARG A N 1
ATOM 695 C CA . ARG A 1 84 ? -33.900 -9.754 27.200 1.00 58.28 84 ARG A CA 1
ATOM 696 C C . ARG A 1 84 ? -35.399 -10.065 27.230 1.00 58.28 84 ARG A C 1
ATOM 698 O O . ARG A 1 84 ? -35.883 -10.481 28.276 1.00 58.28 84 ARG A O 1
ATOM 705 N N . LYS A 1 85 ? -36.127 -9.863 26.126 1.00 47.09 85 LYS A N 1
ATOM 706 C CA . LYS A 1 85 ? -37.595 -10.009 26.066 1.00 47.09 85 LYS A CA 1
ATOM 707 C C . LYS A 1 85 ? -38.083 -11.346 25.471 1.00 47.09 85 LYS A C 1
ATOM 709 O O . LYS A 1 85 ? -39.283 -11.496 25.289 1.00 47.09 85 LYS A O 1
ATOM 714 N N . THR A 1 86 ? -37.202 -12.308 25.170 1.00 48.62 86 THR A N 1
ATOM 715 C CA . THR A 1 86 ? -37.579 -13.552 24.455 1.00 48.62 86 THR A CA 1
ATOM 716 C C . THR A 1 86 ? -38.318 -13.244 23.142 1.00 48.62 86 THR A C 1
ATOM 718 O O . THR A 1 86 ? -39.314 -13.876 22.809 1.00 48.62 86 THR A O 1
ATOM 721 N N . ILE A 1 87 ? -37.867 -12.222 22.409 1.00 52.44 87 ILE A N 1
ATOM 722 C CA . ILE A 1 87 ? -38.399 -11.899 21.080 1.00 52.44 87 ILE A CA 1
ATOM 723 C C . ILE A 1 87 ? -37.676 -12.775 20.054 1.00 52.44 87 ILE A C 1
ATOM 725 O O . ILE A 1 87 ? -36.465 -12.997 20.168 1.00 52.44 87 ILE A O 1
ATOM 729 N N . SER A 1 88 ? -38.416 -13.298 19.072 1.00 51.53 88 SER A N 1
ATOM 730 C CA . SER A 1 88 ? -37.858 -14.125 18.002 1.00 51.53 88 SER A CA 1
ATOM 731 C C . SER A 1 88 ? -36.722 -13.385 17.294 1.00 51.53 88 SER A C 1
ATOM 733 O O . SER A 1 88 ? -36.799 -12.184 17.035 1.00 51.53 88 SER A O 1
ATOM 735 N N . LYS A 1 89 ? -35.656 -14.111 16.939 1.00 45.25 89 LYS A N 1
ATOM 736 C CA . LYS A 1 89 ? -34.529 -13.569 16.162 1.00 45.25 89 LYS A CA 1
ATOM 737 C C . LYS A 1 89 ? -35.013 -12.922 14.854 1.00 45.25 89 LYS A C 1
ATOM 739 O O . LYS A 1 89 ? -34.396 -11.962 14.412 1.00 45.25 89 LYS A O 1
ATOM 744 N N . GLN A 1 90 ? -36.123 -13.414 14.298 1.00 44.78 90 GLN A N 1
ATOM 745 C CA . GLN A 1 90 ? -36.743 -12.880 13.089 1.00 44.78 90 GLN A CA 1
ATOM 746 C C . GLN A 1 90 ? -37.447 -11.539 13.339 1.00 44.78 90 GLN A C 1
ATOM 748 O O . GLN A 1 90 ? -37.176 -10.586 12.624 1.00 44.78 90 GLN A O 1
ATOM 753 N N . ASP A 1 91 ? -38.199 -11.400 14.433 1.00 49.47 91 ASP A N 1
ATOM 754 C CA . ASP A 1 91 ? -38.836 -10.127 14.805 1.00 49.47 91 ASP A CA 1
ATOM 755 C C . ASP A 1 91 ? -37.801 -9.033 15.122 1.00 49.47 91 ASP A C 1
ATOM 757 O O . ASP A 1 91 ? -38.029 -7.852 14.872 1.00 49.47 91 ASP A O 1
ATOM 761 N N . ALA A 1 92 ? -36.636 -9.405 15.665 1.00 47.53 92 ALA A N 1
ATOM 762 C CA . ALA A 1 92 ? -35.532 -8.471 15.886 1.00 47.53 92 ALA A CA 1
ATOM 763 C C . ALA A 1 92 ? -34.881 -8.009 14.567 1.00 47.53 92 ALA A C 1
ATOM 765 O O . ALA A 1 92 ? -34.466 -6.857 14.467 1.00 47.53 92 ALA A O 1
ATOM 766 N N . ILE A 1 93 ? -34.805 -8.891 13.565 1.00 46.66 93 ILE A N 1
ATOM 767 C CA . ILE A 1 93 ? -34.309 -8.580 12.217 1.00 46.66 93 ILE A CA 1
ATOM 768 C C . ILE A 1 93 ? -35.322 -7.696 11.477 1.00 46.66 93 ILE A C 1
ATOM 770 O O . ILE A 1 93 ? -34.937 -6.659 10.940 1.00 46.66 93 ILE A O 1
ATOM 774 N N . ASP A 1 94 ? -36.611 -8.022 11.547 1.00 49.59 94 ASP A N 1
ATOM 775 C CA . ASP A 1 94 ? -37.693 -7.263 10.911 1.00 49.59 94 ASP A CA 1
ATOM 776 C C . ASP A 1 94 ? -37.844 -5.858 11.525 1.00 49.59 94 ASP A C 1
ATOM 778 O O . ASP A 1 94 ? -38.152 -4.891 10.833 1.00 49.59 94 ASP A O 1
ATOM 782 N N . GLN A 1 95 ? -37.538 -5.696 12.818 1.00 48.97 95 GLN A N 1
ATOM 783 C CA . GLN A 1 95 ? -37.495 -4.384 13.476 1.00 48.97 95 GLN A CA 1
ATOM 784 C C . GLN A 1 95 ? -36.263 -3.539 13.111 1.00 48.97 95 GLN A C 1
ATOM 786 O O . GLN A 1 95 ? -36.320 -2.314 13.243 1.00 48.97 95 GLN A O 1
ATOM 791 N N . VAL A 1 96 ? -35.168 -4.164 12.663 1.00 44.00 96 VAL A N 1
ATOM 792 C CA . VAL A 1 96 ? -33.958 -3.490 12.152 1.00 44.00 96 VAL A CA 1
ATOM 793 C C . VAL A 1 96 ? -34.099 -3.169 10.659 1.00 44.00 96 VAL A C 1
ATOM 795 O O . VAL A 1 96 ? -33.586 -2.146 10.215 1.00 44.00 96 VAL A O 1
ATOM 798 N N . ALA A 1 97 ? -34.870 -3.964 9.912 1.00 44.59 97 ALA A N 1
ATOM 799 C CA . ALA A 1 97 ? -35.144 -3.785 8.484 1.00 44.59 97 ALA A CA 1
ATOM 800 C C . ALA A 1 97 ? -35.941 -2.508 8.133 1.00 44.59 97 ALA A C 1
ATOM 802 O O . ALA A 1 97 ? -36.001 -2.119 6.971 1.00 44.59 97 ALA A O 1
ATOM 803 N N . ILE A 1 98 ? -36.530 -1.828 9.125 1.00 47.34 98 ILE A N 1
ATOM 804 C CA . ILE A 1 98 ? -37.230 -0.537 8.952 1.00 47.34 98 ILE A CA 1
ATOM 805 C C . ILE A 1 98 ? -36.228 0.638 8.872 1.00 47.34 98 ILE A C 1
ATOM 807 O O . ILE A 1 98 ? -36.579 1.742 8.455 1.00 47.34 98 ILE A O 1
ATOM 811 N N . ILE A 1 99 ? -34.964 0.422 9.251 1.00 45.91 99 ILE A N 1
ATOM 812 C CA . ILE A 1 99 ? -33.886 1.399 9.070 1.00 45.91 99 ILE A CA 1
ATOM 813 C C . ILE A 1 99 ? -33.441 1.320 7.603 1.00 45.91 99 ILE A C 1
ATOM 815 O O . ILE A 1 99 ? -33.109 0.223 7.154 1.00 45.91 99 ILE A O 1
ATOM 819 N N . PRO A 1 100 ? -33.401 2.435 6.845 1.00 40.69 100 PRO A 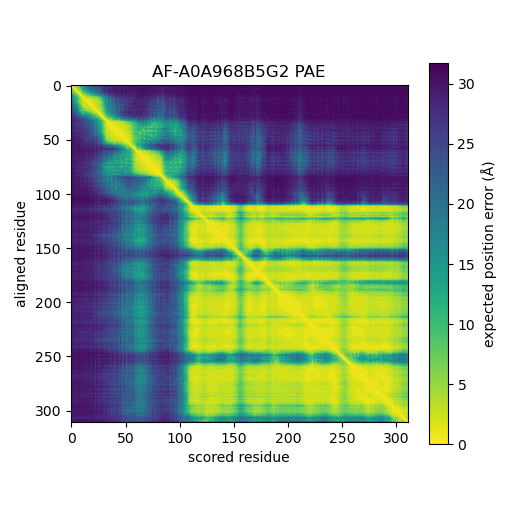N 1
ATOM 820 C CA . PRO A 1 100 ? -32.974 2.385 5.454 1.00 40.69 100 PRO A CA 1
ATOM 821 C C . PRO A 1 100 ? -31.570 1.759 5.360 1.00 40.69 100 PRO A C 1
ATOM 823 O O . PRO A 1 100 ? -30.684 2.123 6.155 1.00 40.69 100 PRO A O 1
ATOM 826 N N . PRO A 1 101 ? -31.361 0.798 4.440 1.00 43.25 101 PRO A N 1
ATOM 827 C CA . PRO A 1 101 ? -30.077 0.134 4.294 1.00 43.25 101 PRO A CA 1
ATOM 828 C C . PRO A 1 101 ? -29.005 1.171 3.973 1.00 43.25 101 PRO A C 1
ATOM 830 O O . PRO A 1 101 ? -29.256 2.156 3.273 1.00 43.25 101 PRO A O 1
ATOM 833 N N . VAL A 1 102 ? -27.804 0.972 4.513 1.00 45.56 102 VAL A N 1
ATOM 834 C CA . VAL A 1 102 ? -26.650 1.726 4.015 1.00 45.56 102 VAL A CA 1
ATOM 835 C C . VAL A 1 102 ? -26.434 1.272 2.567 1.00 45.56 102 VAL A C 1
ATOM 837 O O . VAL A 1 102 ? -26.450 0.063 2.325 1.00 45.56 102 VAL A O 1
ATOM 840 N N . PRO A 1 103 ? -26.234 2.175 1.591 1.00 38.03 103 PRO A N 1
ATOM 841 C CA . PRO A 1 103 ? -25.773 1.760 0.270 1.00 38.03 103 PRO A CA 1
ATOM 842 C C . PRO A 1 103 ? -24.523 0.869 0.428 1.00 38.03 103 PRO A C 1
ATOM 844 O O . PRO A 1 103 ? -23.535 1.306 1.016 1.00 38.03 103 PRO A O 1
ATOM 847 N N . GLY A 1 104 ? -24.601 -0.398 -0.004 1.00 44.72 104 GLY A N 1
ATOM 848 C CA . GLY A 1 104 ? -23.510 -1.383 0.109 1.00 44.72 104 GLY A CA 1
ATOM 849 C C . GLY A 1 104 ? -23.606 -2.426 1.241 1.00 44.72 104 GLY A C 1
ATOM 850 O O . GLY A 1 104 ? -22.623 -3.111 1.502 1.00 44.72 104 GLY A O 1
ATOM 851 N N . GLU A 1 105 ? -24.749 -2.586 1.922 1.00 38.66 105 GLU A N 1
ATOM 852 C CA . GLU A 1 105 ? -24.919 -3.528 3.056 1.00 38.66 105 GLU A CA 1
ATOM 853 C C . GLU A 1 105 ? -25.059 -5.033 2.693 1.00 38.66 105 GLU A C 1
ATOM 855 O O . GLU A 1 105 ? -25.438 -5.830 3.550 1.00 38.66 105 GLU A O 1
ATOM 860 N N . GLU A 1 106 ? -24.710 -5.466 1.476 1.00 36.56 106 GLU A N 1
ATOM 861 C CA . GLU A 1 106 ? -24.687 -6.892 1.084 1.00 36.56 106 GLU A CA 1
ATOM 862 C C . GLU A 1 106 ? -23.264 -7.450 0.943 1.00 36.56 106 GLU A C 1
ATOM 864 O O . GLU A 1 106 ? -22.889 -7.947 -0.113 1.00 36.56 106 GLU A O 1
ATOM 869 N N . LEU A 1 107 ? -22.429 -7.394 1.984 1.00 42.34 107 LEU A N 1
ATOM 870 C CA . LEU A 1 107 ? -21.123 -8.064 1.932 1.00 42.34 107 LEU A CA 1
ATOM 871 C C . LEU A 1 107 ? -20.847 -8.843 3.211 1.00 42.34 107 LEU A C 1
ATOM 873 O O . LEU A 1 107 ? -20.576 -8.296 4.280 1.00 42.34 107 LEU A O 1
ATOM 877 N N . GLN A 1 108 ? -20.945 -10.166 3.083 1.00 36.59 108 GLN A N 1
ATOM 878 C CA . GLN A 1 108 ? -20.571 -11.138 4.102 1.00 36.59 108 GLN A CA 1
ATOM 879 C C . GLN A 1 108 ? -19.047 -11.123 4.296 1.00 36.59 108 GLN A C 1
ATOM 881 O O . GLN A 1 108 ? -18.305 -11.873 3.671 1.00 36.59 108 GLN A O 1
ATOM 886 N N . GLY A 1 109 ? -18.586 -10.253 5.187 1.00 46.84 109 GLY A N 1
ATOM 887 C CA . GLY A 1 109 ? -17.208 -10.159 5.653 1.00 46.84 109 GLY A CA 1
ATOM 888 C C . GLY A 1 109 ? -17.098 -9.057 6.703 1.00 46.84 109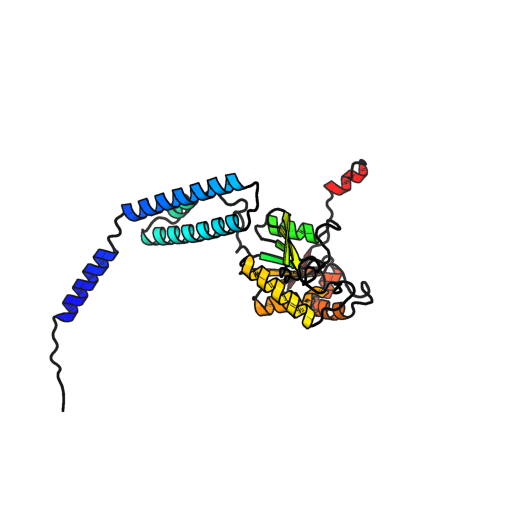 GLY A C 1
ATOM 889 O O . GLY A 1 109 ? -17.860 -8.092 6.686 1.00 46.84 109 GLY A O 1
ATOM 890 N N . GLN A 1 110 ? -16.180 -9.185 7.661 1.00 56.28 110 GLN A N 1
ATOM 891 C CA . GLN A 1 110 ? -15.882 -8.072 8.564 1.00 56.28 110 GLN A CA 1
ATOM 892 C C . GLN A 1 110 ? -15.272 -6.941 7.722 1.00 56.28 110 GLN A C 1
ATOM 894 O O . GLN A 1 110 ? -14.172 -7.096 7.195 1.00 56.28 110 GLN A O 1
ATOM 899 N N . ALA A 1 111 ? -15.997 -5.833 7.549 1.00 73.94 111 ALA A N 1
ATOM 900 C CA . ALA A 1 111 ? -15.515 -4.688 6.782 1.00 73.94 111 ALA A CA 1
ATOM 901 C C . ALA A 1 111 ? -14.215 -4.144 7.405 1.00 73.94 111 ALA A C 1
ATOM 903 O O . ALA A 1 111 ? -14.231 -3.618 8.518 1.00 73.94 111 ALA A O 1
ATOM 904 N N . TYR A 1 112 ? -13.100 -4.293 6.689 1.00 91.06 112 TYR A N 1
ATOM 905 C CA . TYR A 1 112 ? -11.795 -3.715 7.019 1.00 91.06 112 TYR A CA 1
ATOM 906 C C . TYR A 1 112 ? -11.494 -2.503 6.128 1.00 91.06 112 TYR A C 1
ATOM 908 O O . TYR A 1 112 ? -12.140 -2.304 5.097 1.00 91.06 112 TYR A O 1
ATOM 916 N N . ASP A 1 113 ? -10.501 -1.705 6.510 1.00 94.62 113 ASP A N 1
ATOM 917 C CA . ASP A 1 113 ? -10.019 -0.581 5.711 1.00 94.62 113 ASP A CA 1
ATOM 918 C C . ASP A 1 113 ? -8.772 -0.964 4.917 1.00 94.62 113 ASP A C 1
ATOM 920 O O . ASP A 1 113 ? -7.903 -1.694 5.395 1.00 94.62 113 ASP A O 1
ATOM 924 N N . VAL A 1 114 ? -8.654 -0.427 3.710 1.00 97.94 114 VAL A N 1
ATOM 925 C CA . VAL A 1 114 ? -7.501 -0.633 2.837 1.00 97.94 114 VAL A CA 1
ATOM 926 C C . VAL A 1 114 ? -6.632 0.614 2.867 1.00 97.94 114 VAL A C 1
ATOM 928 O O . VAL A 1 114 ? -7.106 1.713 2.592 1.00 97.94 114 VAL A O 1
ATOM 931 N N . VAL A 1 115 ? -5.348 0.456 3.168 1.00 98.19 115 VAL A N 1
ATOM 932 C CA . VAL A 1 115 ? -4.338 1.505 3.007 1.00 98.19 115 VAL A CA 1
ATOM 933 C C . VAL A 1 115 ? -3.495 1.146 1.795 1.00 98.19 115 VAL A C 1
ATOM 935 O O . VAL A 1 115 ? -2.590 0.318 1.862 1.00 98.19 115 VAL A O 1
ATOM 938 N N . PHE A 1 116 ? -3.841 1.741 0.661 1.00 97.94 116 PHE A N 1
ATOM 939 C CA . PHE A 1 116 ? -3.242 1.420 -0.624 1.00 97.94 116 PHE A CA 1
ATOM 940 C C . PHE A 1 116 ? -2.003 2.293 -0.840 1.00 97.94 116 PHE A C 1
ATOM 942 O O . PHE A 1 116 ? -2.105 3.484 -1.101 1.00 97.94 116 PHE A O 1
ATOM 949 N N . MET A 1 117 ? -0.821 1.699 -0.745 1.00 96.56 117 MET A N 1
ATOM 950 C CA . MET A 1 117 ? 0.483 2.320 -0.957 1.00 96.56 117 MET A CA 1
ATOM 951 C C . MET A 1 117 ? 0.909 2.180 -2.422 1.00 96.56 117 MET A C 1
ATOM 953 O O . MET A 1 117 ? 1.693 1.295 -2.786 1.00 96.56 117 MET A O 1
ATOM 957 N N . SER A 1 118 ? 0.351 3.050 -3.266 1.00 89.81 118 SER A N 1
ATOM 958 C CA . SER A 1 118 ? 0.505 2.952 -4.717 1.00 89.81 118 SER A CA 1
ATOM 959 C C . SER A 1 118 ? 1.887 3.396 -5.199 1.00 89.81 118 SER A C 1
ATOM 961 O O . SER A 1 118 ? 2.630 4.119 -4.522 1.00 89.81 118 SER A O 1
ATOM 963 N N . CYS A 1 119 ? 2.234 2.965 -6.410 1.00 87.38 119 CYS A N 1
ATOM 964 C CA . CYS A 1 119 ? 3.385 3.466 -7.142 1.00 87.38 119 CYS A CA 1
ATOM 965 C C . CYS A 1 119 ? 3.184 4.878 -7.732 1.00 87.38 119 CYS A C 1
ATOM 967 O O . CYS A 1 119 ? 4.182 5.541 -8.037 1.00 87.38 119 CYS A O 1
ATOM 969 N N . GLY A 1 120 ? 1.945 5.359 -7.894 1.00 87.88 120 GLY A N 1
ATOM 970 C CA . GLY A 1 120 ? 1.610 6.657 -8.500 1.00 87.88 120 GLY A CA 1
ATOM 971 C C . GLY A 1 120 ? 0.541 7.431 -7.726 1.00 87.88 120 GLY A C 1
ATOM 972 O O . GLY A 1 120 ? -0.051 6.914 -6.782 1.00 87.88 120 GLY A O 1
ATOM 973 N N . ASP A 1 121 ? 0.319 8.693 -8.099 1.00 86.25 121 ASP A N 1
ATOM 974 C CA . ASP A 1 121 ? -0.834 9.454 -7.609 1.00 86.25 121 ASP A CA 1
ATOM 975 C C . ASP A 1 121 ? -2.119 9.080 -8.373 1.00 86.25 121 ASP A C 1
ATOM 977 O O . ASP A 1 121 ? -2.083 8.415 -9.410 1.00 86.25 121 ASP A O 1
ATOM 981 N N . TRP A 1 122 ? -3.272 9.514 -7.858 1.00 87.94 122 TRP A N 1
ATOM 982 C CA . TRP A 1 122 ? -4.566 9.168 -8.449 1.00 87.94 122 TRP A CA 1
ATOM 983 C C . TRP A 1 122 ? -4.803 9.799 -9.834 1.00 87.94 122 TRP A C 1
ATOM 985 O O . TRP A 1 122 ? -5.526 9.226 -10.646 1.00 87.94 122 TRP A O 1
ATOM 995 N N . GLN A 1 123 ? -4.239 10.982 -10.100 1.00 81.69 123 GLN A N 1
ATOM 996 C CA . GLN A 1 123 ? -4.573 11.836 -11.247 1.00 81.69 123 GLN A CA 1
ATOM 997 C C . GLN A 1 123 ? -3.681 11.634 -12.473 1.00 81.69 123 GLN A C 1
ATOM 999 O O . GLN A 1 123 ? -4.069 12.054 -13.560 1.00 81.69 123 GLN A O 1
ATOM 1004 N N . TRP A 1 124 ? -2.500 11.037 -12.325 1.00 67.56 124 TRP A N 1
ATOM 1005 C CA . TRP A 1 124 ? -1.527 10.981 -13.410 1.00 67.56 124 TRP A CA 1
ATOM 1006 C C . TRP A 1 124 ? -1.962 10.067 -14.561 1.00 67.56 124 TRP A C 1
ATOM 1008 O O . TRP A 1 124 ? -2.025 10.504 -15.711 1.00 67.56 124 TRP A O 1
ATOM 1018 N N . ARG A 1 125 ? -2.262 8.797 -14.264 1.00 82.94 125 ARG A N 1
ATOM 1019 C CA . ARG A 1 125 ? -2.779 7.808 -15.222 1.00 82.94 125 ARG A CA 1
ATOM 1020 C C . ARG A 1 125 ? -3.711 6.848 -14.512 1.00 82.94 125 ARG A C 1
ATOM 1022 O O . ARG A 1 125 ? -3.356 6.333 -13.454 1.00 82.94 125 ARG A O 1
ATOM 1029 N N . TYR A 1 126 ? -4.859 6.585 -15.124 1.00 86.75 126 TYR A N 1
ATOM 1030 C CA . TYR A 1 126 ? -5.787 5.578 -14.632 1.00 86.75 126 TYR A CA 1
ATOM 1031 C C . TYR A 1 126 ? -5.268 4.186 -15.001 1.00 86.75 126 TYR A C 1
ATOM 1033 O O . TYR A 1 126 ? -5.046 3.893 -16.174 1.00 86.75 126 TYR A O 1
ATOM 1041 N N . GLN A 1 127 ? -4.946 3.379 -13.993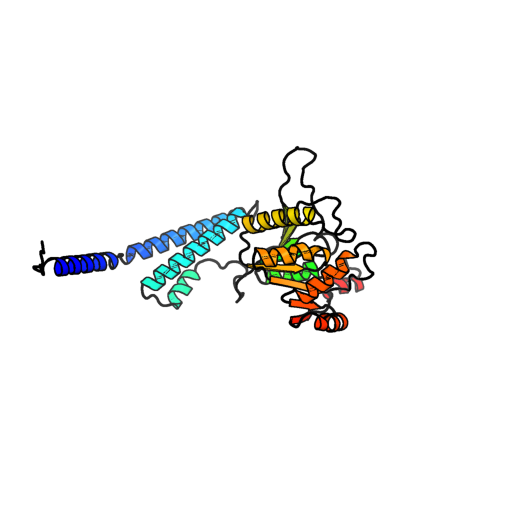 1.00 90.38 127 GLN A N 1
ATOM 1042 C CA . GLN A 1 127 ? -4.244 2.107 -14.140 1.00 90.38 127 GLN A CA 1
ATOM 1043 C C . GLN A 1 127 ? -4.766 1.088 -13.111 1.00 90.38 127 GLN A C 1
ATOM 1045 O O . GLN A 1 127 ? -5.708 1.342 -12.356 1.00 90.38 127 GLN A O 1
ATOM 1050 N N . ARG A 1 128 ? -4.125 -0.088 -13.058 1.00 92.31 128 ARG A N 1
ATOM 1051 C CA . ARG A 1 128 ? -4.394 -1.161 -12.084 1.00 92.31 128 ARG A CA 1
ATOM 1052 C C . ARG A 1 128 ? -4.614 -0.678 -10.636 1.00 92.31 128 ARG A C 1
ATOM 1054 O O . ARG A 1 128 ? -5.592 -1.147 -10.052 1.00 92.31 128 ARG A O 1
ATOM 1061 N N . PRO A 1 129 ? -3.809 0.242 -10.061 1.00 94.25 129 PRO A N 1
ATOM 1062 C CA . PRO A 1 129 ? -3.988 0.651 -8.671 1.00 94.25 129 PRO A CA 1
ATOM 1063 C C . PRO A 1 129 ? -5.380 1.237 -8.416 1.00 94.25 129 PRO A C 1
ATOM 1065 O O . PRO A 1 129 ? -6.035 0.902 -7.430 1.00 94.25 129 PRO A O 1
ATOM 1068 N N . GLN A 1 130 ? -5.869 2.083 -9.330 1.00 94.44 130 GLN A N 1
ATOM 1069 C CA . GLN A 1 130 ? -7.183 2.706 -9.212 1.00 94.44 130 GLN A CA 1
ATOM 1070 C C . GLN A 1 130 ? -8.316 1.705 -9.454 1.00 94.44 130 GLN A C 1
ATOM 1072 O O . GLN A 1 130 ? -9.315 1.749 -8.737 1.00 94.44 130 GLN A O 1
ATOM 1077 N N . HIS A 1 131 ? -8.158 0.771 -10.400 1.00 94.06 131 HIS A N 1
ATOM 1078 C CA . HIS A 1 131 ? -9.137 -0.303 -10.595 1.00 94.06 131 HIS A CA 1
ATOM 1079 C C . HIS A 1 131 ? -9.262 -1.181 -9.350 1.00 94.06 131 HIS A C 1
ATOM 1081 O O . HIS A 1 131 ? -10.373 -1.421 -8.886 1.00 94.06 131 HIS A O 1
ATOM 1087 N N . LEU A 1 132 ? -8.141 -1.614 -8.771 1.00 95.00 132 LEU A N 1
ATOM 1088 C CA . LEU A 1 132 ? -8.142 -2.419 -7.551 1.00 95.00 132 LEU A CA 1
ATOM 1089 C C . LEU A 1 132 ? -8.738 -1.643 -6.368 1.00 95.00 132 LEU A C 1
ATOM 1091 O O . LEU A 1 132 ? -9.606 -2.162 -5.668 1.00 95.00 132 LEU A O 1
ATOM 1095 N N . ALA A 1 133 ? -8.340 -0.381 -6.177 1.00 95.50 133 ALA A N 1
ATOM 1096 C CA . ALA A 1 133 ? -8.923 0.498 -5.163 1.00 95.50 133 ALA A CA 1
ATOM 1097 C C . ALA A 1 133 ? -10.448 0.631 -5.317 1.00 95.50 133 ALA A C 1
ATOM 1099 O O . ALA A 1 133 ? -11.177 0.525 -4.331 1.00 95.50 133 ALA A O 1
ATOM 1100 N N . ASN A 1 134 ? -10.942 0.808 -6.543 1.00 93.12 134 ASN A N 1
ATOM 1101 C CA . ASN A 1 134 ? -12.376 0.853 -6.808 1.00 93.12 134 ASN A CA 1
ATOM 1102 C C . ASN A 1 134 ? -13.065 -0.467 -6.475 1.00 93.12 134 ASN A C 1
ATOM 1104 O O . ASN A 1 134 ? -14.118 -0.434 -5.851 1.00 93.12 134 ASN A O 1
ATOM 1108 N N . GLN A 1 135 ? -12.466 -1.609 -6.825 1.00 93.69 135 GLN A N 1
ATOM 1109 C CA . GLN A 1 135 ? -13.040 -2.912 -6.494 1.00 93.69 135 GLN A CA 1
ATOM 1110 C C . GLN A 1 135 ? -13.163 -3.098 -4.979 1.00 93.69 135 GLN A C 1
ATOM 1112 O O . GLN A 1 135 ? -14.218 -3.512 -4.516 1.00 93.69 135 GLN A O 1
ATOM 1117 N N . TRP A 1 136 ? -12.163 -2.721 -4.176 1.00 93.75 136 TRP A N 1
ATOM 1118 C CA . TRP A 1 136 ? -12.321 -2.744 -2.714 1.00 93.75 136 TRP A CA 1
ATOM 1119 C C . TRP A 1 136 ? -13.450 -1.829 -2.226 1.00 93.75 136 TRP A C 1
ATOM 1121 O O . TRP A 1 136 ? -14.227 -2.236 -1.364 1.00 93.75 136 TRP A O 1
ATOM 1131 N N . ALA A 1 137 ? -13.568 -0.624 -2.785 1.00 87.31 137 ALA A N 1
ATOM 1132 C CA . ALA A 1 137 ? -14.642 0.305 -2.442 1.00 87.31 137 ALA A CA 1
ATOM 1133 C C . ALA A 1 137 ? -16.037 -0.223 -2.812 1.00 87.31 137 ALA A C 1
ATOM 1135 O O . ALA A 1 137 ? -16.959 -0.114 -2.007 1.00 87.31 137 ALA A O 1
ATOM 1136 N N . ASP A 1 138 ? -16.175 -0.849 -3.981 1.00 85.50 138 ASP A N 1
ATOM 1137 C CA . ASP A 1 138 ? -17.414 -1.502 -4.431 1.00 85.50 138 ASP A CA 1
ATOM 1138 C C . ASP A 1 138 ? -17.779 -2.690 -3.550 1.00 85.50 138 ASP A C 1
ATOM 1140 O O . ASP A 1 138 ? -18.954 -2.991 -3.353 1.00 85.50 138 ASP A O 1
ATOM 1144 N N . HIS A 1 139 ? -16.761 -3.296 -2.941 1.00 82.75 139 HIS A N 1
ATOM 1145 C CA . HIS A 1 139 ? -16.907 -4.318 -1.924 1.00 82.75 139 HIS A CA 1
ATOM 1146 C C . HIS A 1 139 ? -16.913 -3.727 -0.493 1.00 82.75 139 HIS A C 1
ATOM 1148 O O . HIS A 1 139 ? -16.511 -4.382 0.467 1.00 82.75 139 HIS A O 1
ATOM 1154 N N . GLY A 1 140 ? -17.403 -2.496 -0.312 1.00 79.88 140 GLY A N 1
ATOM 1155 C CA . GLY A 1 140 ? -17.754 -1.947 1.005 1.00 79.88 140 GLY A CA 1
ATOM 1156 C C . GLY A 1 140 ? -16.572 -1.570 1.906 1.00 79.88 140 GLY A C 1
ATOM 1157 O O . GLY A 1 140 ? -16.773 -1.210 3.072 1.00 79.88 140 GLY A O 1
ATOM 1158 N N . HIS A 1 141 ? -15.341 -1.614 1.392 1.00 87.19 141 HIS A N 1
ATOM 1159 C CA . HIS A 1 141 ? -14.140 -1.221 2.126 1.00 87.19 141 HIS A CA 1
ATOM 1160 C C . HIS A 1 141 ? -13.825 0.261 1.912 1.00 87.19 141 HIS A C 1
ATOM 1162 O O . HIS A 1 141 ? -13.882 0.769 0.795 1.00 87.19 141 HIS A O 1
ATOM 1168 N N . ARG A 1 142 ? -13.415 0.980 2.966 1.00 91.94 142 ARG A N 1
ATOM 1169 C CA . ARG A 1 142 ? -12.832 2.316 2.765 1.00 91.94 142 ARG A CA 1
ATOM 1170 C C . ARG A 1 142 ? -11.403 2.150 2.279 1.00 91.94 142 ARG A C 1
ATOM 1172 O O . ARG A 1 142 ? -10.629 1.414 2.888 1.00 91.94 142 ARG A O 1
ATOM 1179 N N . VAL A 1 143 ? -11.041 2.876 1.234 1.00 96.12 143 VAL A N 1
ATOM 1180 C CA . VAL A 1 143 ? -9.702 2.846 0.656 1.00 96.12 143 VAL A CA 1
ATOM 1181 C C . VAL A 1 143 ? -9.019 4.186 0.878 1.00 96.12 143 VAL A C 1
ATOM 1183 O O . VAL A 1 143 ? -9.461 5.222 0.388 1.00 96.12 143 VAL A O 1
ATOM 1186 N N . PHE A 1 144 ? -7.915 4.162 1.612 1.00 96.94 144 PHE A N 1
ATOM 1187 C CA . PHE A 1 144 ? -6.986 5.269 1.782 1.00 96.94 144 PHE A CA 1
ATOM 1188 C C . PHE A 1 144 ? -5.827 5.077 0.805 1.00 96.94 144 PHE A C 1
ATOM 1190 O O . PHE A 1 144 ? -4.861 4.372 1.092 1.00 96.94 144 PHE A O 1
ATOM 1197 N N . PHE A 1 145 ? -5.949 5.686 -0.368 1.00 96.94 145 PHE A N 1
ATOM 1198 C CA . PHE A 1 145 ? -4.977 5.621 -1.448 1.00 96.94 145 PHE A CA 1
ATOM 1199 C C . PHE A 1 145 ? -3.830 6.599 -1.180 1.00 96.94 145 PHE A C 1
ATOM 1201 O O . PHE A 1 145 ? -3.952 7.805 -1.404 1.00 96.94 145 PHE A O 1
ATOM 1208 N N . LEU A 1 146 ? -2.726 6.094 -0.634 1.00 95.88 146 LEU A N 1
ATOM 1209 C CA . LEU A 1 146 ? -1.544 6.882 -0.319 1.00 95.88 146 LEU A CA 1
ATOM 1210 C C . LEU A 1 146 ? -0.787 7.224 -1.601 1.00 95.88 146 LEU A C 1
ATOM 1212 O O . LEU A 1 146 ? -0.243 6.348 -2.275 1.00 95.88 146 LEU A O 1
ATOM 1216 N N . SER A 1 147 ? -0.708 8.518 -1.890 1.00 91.75 147 SER A N 1
ATOM 1217 C CA . SER A 1 147 ? 0.133 9.028 -2.965 1.00 91.75 147 SER A CA 1
ATOM 1218 C C . SER A 1 147 ? 1.620 8.928 -2.584 1.00 91.75 147 SER A C 1
ATOM 1220 O O . SER A 1 147 ? 1.980 9.223 -1.436 1.00 91.75 147 SER A O 1
ATOM 1222 N N . PRO A 1 148 ? 2.510 8.576 -3.533 1.00 89.75 148 PRO A N 1
ATOM 1223 C CA . PRO A 1 148 ? 3.960 8.687 -3.368 1.00 89.75 148 PRO A CA 1
ATOM 1224 C C . PRO A 1 148 ? 4.454 10.143 -3.310 1.00 89.75 148 PRO A C 1
ATOM 1226 O O . PRO A 1 148 ? 5.641 10.374 -3.078 1.00 89.75 148 PRO A O 1
ATOM 1229 N N . GLU A 1 149 ? 3.579 11.131 -3.520 1.00 88.44 149 GLU A N 1
ATOM 1230 C CA . GLU A 1 149 ? 3.909 12.549 -3.403 1.00 88.44 149 GLU A CA 1
ATOM 1231 C C . GLU A 1 149 ? 3.727 13.068 -1.969 1.00 88.44 149 GLU A C 1
ATOM 1233 O O . GLU A 1 149 ? 2.615 13.184 -1.445 1.00 88.44 149 GLU A O 1
ATOM 1238 N N . PHE A 1 150 ? 4.833 13.451 -1.326 1.00 88.69 150 PHE A N 1
ATOM 1239 C CA . PHE A 1 150 ? 4.802 13.979 0.038 1.00 88.69 150 PHE A CA 1
ATOM 1240 C C . PHE A 1 150 ? 4.598 15.493 0.085 1.00 88.69 150 PHE A C 1
ATOM 1242 O O . PHE A 1 150 ? 5.194 16.269 -0.669 1.00 88.69 150 PHE A O 1
ATOM 1249 N N . ARG A 1 151 ? 3.801 15.946 1.058 1.00 81.00 151 ARG A N 1
ATOM 1250 C CA . ARG A 1 151 ? 3.605 17.377 1.330 1.00 81.00 151 ARG A CA 1
ATOM 1251 C C . ARG A 1 151 ? 4.606 17.870 2.379 1.00 81.00 151 ARG A C 1
ATOM 1253 O O . ARG A 1 151 ? 4.872 17.156 3.343 1.00 81.00 151 ARG A O 1
ATOM 1260 N N . PRO A 1 152 ? 5.144 19.095 2.243 1.00 70.38 152 PRO A N 1
ATOM 1261 C CA . PRO A 1 152 ? 6.054 19.658 3.236 1.00 70.38 152 PRO A CA 1
ATOM 1262 C C . PRO A 1 152 ? 5.385 19.800 4.611 1.00 70.38 152 PRO A C 1
ATOM 1264 O O . PRO A 1 152 ? 4.229 20.203 4.718 1.00 70.38 152 PRO A O 1
ATOM 1267 N N . GLN A 1 153 ? 6.156 19.530 5.667 1.00 63.56 153 GLN A N 1
ATOM 1268 C CA . GLN A 1 153 ? 5.703 19.561 7.068 1.00 63.56 153 GLN A CA 1
ATOM 1269 C C . GLN A 1 153 ? 5.521 20.971 7.653 1.00 63.56 153 GLN A C 1
ATOM 1271 O O . GLN A 1 153 ? 4.992 21.131 8.753 1.00 63.56 153 GLN A O 1
ATOM 1276 N N . VAL A 1 154 ? 5.937 22.000 6.920 1.00 61.28 154 VAL A N 1
ATOM 1277 C CA . VAL A 1 154 ? 5.741 23.406 7.272 1.00 61.28 154 VAL A CA 1
ATOM 1278 C C . VAL A 1 154 ? 5.062 24.069 6.090 1.00 61.28 154 VAL A C 1
ATOM 1280 O O . VAL A 1 154 ? 5.532 23.934 4.960 1.00 61.28 154 VAL A O 1
ATOM 1283 N N . ASN A 1 155 ? 3.960 24.779 6.336 1.00 55.88 155 ASN A N 1
ATOM 1284 C CA . ASN A 1 155 ? 3.421 25.677 5.325 1.00 55.88 155 ASN A CA 1
ATOM 1285 C C . ASN A 1 155 ? 4.319 26.929 5.284 1.00 55.88 155 ASN A C 1
ATOM 1287 O O . ASN A 1 155 ? 4.299 27.690 6.260 1.00 55.88 155 ASN A O 1
ATOM 1291 N N . PRO A 1 156 ? 5.089 27.164 4.201 1.00 54.94 156 PRO A N 1
ATOM 1292 C CA . PRO A 1 156 ? 6.042 28.272 4.148 1.00 54.94 156 PRO A CA 1
ATOM 1293 C C . PRO A 1 156 ? 5.370 29.639 4.310 1.00 54.94 156 PRO A C 1
ATOM 1295 O O . PRO A 1 156 ? 6.006 30.580 4.765 1.00 54.94 156 PRO A O 1
ATOM 1298 N N . ALA A 1 157 ? 4.079 29.741 3.981 1.00 57.28 157 ALA A N 1
ATOM 1299 C CA . ALA A 1 157 ? 3.336 30.993 4.013 1.00 57.28 157 ALA A CA 1
ATOM 1300 C C . ALA A 1 157 ? 2.798 31.380 5.404 1.00 57.28 157 ALA A C 1
ATOM 1302 O O . ALA A 1 157 ? 2.395 32.523 5.585 1.00 57.28 157 ALA A O 1
ATOM 1303 N N . TYR A 1 158 ? 2.759 30.465 6.387 1.00 53.94 158 TYR A N 1
ATOM 1304 C CA . TYR A 1 158 ? 2.030 30.722 7.645 1.00 53.94 158 TYR A CA 1
ATOM 1305 C C . TYR A 1 158 ? 2.749 30.308 8.937 1.00 53.94 158 TYR A C 1
ATOM 1307 O O . TYR A 1 158 ? 2.155 30.464 10.000 1.00 53.94 158 TYR A O 1
ATOM 1315 N N . MET A 1 159 ? 3.973 29.757 8.884 1.00 57.38 159 MET A N 1
ATOM 1316 C CA . MET A 1 159 ? 4.743 29.290 10.063 1.00 57.38 159 MET A CA 1
ATOM 1317 C C . MET A 1 159 ? 3.968 28.361 11.029 1.00 57.38 159 MET A C 1
ATOM 1319 O O . MET A 1 159 ? 4.369 28.159 12.173 1.00 57.38 159 MET A O 1
ATOM 1323 N N . LYS A 1 160 ? 2.854 27.767 10.585 1.00 56.78 160 LYS A N 1
ATOM 1324 C CA . LYS A 1 160 ? 2.077 26.791 11.355 1.00 56.78 160 LYS A CA 1
ATOM 1325 C C . LYS A 1 160 ? 2.563 25.379 11.020 1.00 56.78 160 LYS A C 1
ATOM 1327 O O . LYS A 1 160 ? 2.867 25.123 9.847 1.00 56.78 160 LYS A O 1
ATOM 1332 N N . PRO A 1 161 ? 2.601 24.458 12.003 1.00 62.81 161 PRO A N 1
ATOM 1333 C CA . PRO A 1 161 ? 2.860 23.053 11.720 1.00 62.81 161 PRO A CA 1
ATOM 1334 C C . PRO A 1 161 ? 1.847 22.564 10.681 1.00 62.81 161 PRO A C 1
ATOM 1336 O O . PRO A 1 161 ? 0.643 22.814 10.808 1.00 62.81 161 PRO A O 1
ATOM 1339 N N . ALA A 1 162 ? 2.337 21.932 9.613 1.00 70.00 162 ALA A N 1
ATOM 1340 C CA . ALA A 1 162 ? 1.452 21.378 8.604 1.00 70.00 162 ALA A CA 1
ATOM 1341 C C . ALA A 1 162 ? 0.624 20.246 9.215 1.00 70.00 162 ALA A C 1
ATOM 1343 O O . ALA A 1 162 ? 1.019 19.594 10.186 1.00 70.00 162 ALA A O 1
ATOM 1344 N N . ARG A 1 163 ? -0.546 20.005 8.621 1.00 82.38 163 ARG A N 1
ATOM 1345 C CA . ARG A 1 163 ? -1.330 18.823 8.969 1.00 82.38 163 ARG A CA 1
ATOM 1346 C C . ARG A 1 163 ? -0.497 17.570 8.676 1.00 82.38 163 ARG A C 1
ATOM 1348 O O . ARG A 1 163 ? 0.216 17.567 7.675 1.00 82.38 163 ARG A O 1
ATOM 1355 N N . PRO A 1 164 ? -0.607 16.515 9.500 1.00 88.44 164 PRO A N 1
ATOM 1356 C CA . PRO A 1 164 ? 0.136 15.269 9.302 1.00 88.44 164 PRO A CA 1
ATOM 1357 C C . PRO A 1 164 ? -0.165 14.605 7.953 1.00 88.44 164 PRO A C 1
ATOM 1359 O O . PRO A 1 164 ? 0.674 13.890 7.419 1.00 88.44 164 PRO A O 1
ATOM 1362 N N . TYR A 1 165 ? -1.339 14.862 7.385 1.00 90.19 165 TYR A N 1
ATOM 1363 C CA . TYR A 1 165 ? -1.718 14.447 6.044 1.00 90.19 165 TYR A CA 1
ATOM 1364 C C . TYR A 1 165 ? -2.769 15.411 5.475 1.00 90.19 165 TYR A C 1
ATOM 1366 O O . TYR A 1 165 ? -3.409 16.181 6.203 1.00 90.19 165 TYR A O 1
ATOM 1374 N N . THR A 1 166 ? -2.969 15.354 4.163 1.00 85.44 166 THR A N 1
ATOM 1375 C CA . THR A 1 166 ? -4.130 15.936 3.481 1.00 85.44 166 THR A CA 1
ATOM 1376 C C . THR A 1 166 ? -4.907 14.839 2.783 1.00 85.44 166 THR A C 1
ATOM 1378 O O . THR A 1 166 ? -4.312 13.861 2.340 1.00 85.44 166 THR A O 1
ATOM 1381 N N . ILE A 1 167 ? -6.218 15.017 2.669 1.00 85.12 167 ILE A N 1
ATOM 1382 C CA . ILE A 1 167 ? -7.104 14.039 2.050 1.00 85.12 167 ILE A CA 1
ATOM 1383 C C . ILE A 1 167 ? -7.934 14.705 0.959 1.00 85.12 167 ILE A C 1
ATOM 1385 O O . ILE A 1 167 ? -8.448 15.811 1.150 1.00 85.12 167 ILE A O 1
ATOM 1389 N N . ARG A 1 168 ? -8.052 14.028 -0.178 1.00 82.75 168 ARG A N 1
ATOM 1390 C CA . ARG A 1 168 ? -8.923 14.387 -1.290 1.00 82.75 168 ARG A CA 1
ATOM 1391 C C . ARG A 1 168 ? -9.894 13.241 -1.515 1.00 82.75 168 ARG A C 1
ATOM 1393 O O . ARG A 1 168 ? -9.499 12.087 -1.628 1.00 82.75 168 ARG A O 1
ATOM 1400 N N . TRP A 1 169 ? -11.176 13.568 -1.555 1.00 82.12 169 TRP A N 1
ATOM 1401 C CA . TRP A 1 169 ? -12.194 12.610 -1.951 1.00 82.12 169 TRP A CA 1
ATOM 1402 C C . TRP A 1 169 ? -12.159 12.473 -3.474 1.00 82.12 169 TRP A C 1
ATOM 1404 O O . TRP A 1 169 ? -12.264 13.484 -4.168 1.00 82.12 169 TRP A O 1
ATOM 1414 N N . VAL A 1 170 ? -11.935 11.255 -3.969 1.00 83.38 170 VAL A N 1
ATOM 1415 C CA . VAL A 1 170 ? -11.801 10.977 -5.411 1.00 83.38 170 VAL A CA 1
ATOM 1416 C C . VAL A 1 170 ? -12.929 10.094 -5.939 1.00 83.38 170 VAL A C 1
ATOM 1418 O O . VAL A 1 170 ? -13.282 10.200 -7.109 1.00 83.38 170 VAL A O 1
ATOM 1421 N N . ARG A 1 171 ? -13.520 9.265 -5.070 1.00 83.75 171 ARG A N 1
ATOM 1422 C CA . ARG A 1 171 ? -14.680 8.410 -5.349 1.00 83.75 171 ARG A CA 1
ATOM 1423 C C . ARG A 1 171 ? -15.361 8.021 -4.039 1.00 83.75 171 ARG A C 1
ATOM 1425 O O . ARG A 1 171 ? -14.734 8.071 -2.982 1.00 83.75 171 ARG A O 1
ATOM 1432 N N . GLU A 1 172 ? -16.629 7.620 -4.076 1.00 79.75 172 GLU A N 1
ATOM 1433 C CA . GLU A 1 172 ? -17.280 6.969 -2.933 1.00 79.75 172 GLU A CA 1
ATOM 1434 C C . GLU A 1 172 ? -16.383 5.877 -2.321 1.00 79.75 172 GLU A C 1
ATOM 1436 O O . GLU A 1 172 ? -15.779 5.078 -3.034 1.00 79.75 172 GLU A O 1
ATOM 1441 N N . ALA A 1 173 ? -16.225 5.940 -0.996 1.00 84.62 173 ALA A N 1
ATOM 1442 C CA . ALA A 1 173 ? -15.320 5.115 -0.193 1.00 84.62 173 ALA A CA 1
ATOM 1443 C C . ALA A 1 173 ? -13.818 5.136 -0.571 1.00 84.62 173 ALA A C 1
ATOM 1445 O O . ALA A 1 173 ? -13.038 4.488 0.122 1.00 84.62 173 ALA A O 1
ATOM 1446 N N . VAL A 1 174 ? -13.372 5.927 -1.557 1.00 89.50 174 VAL A N 1
ATOM 1447 C CA . VAL A 1 174 ? -11.951 6.095 -1.910 1.00 89.50 174 VAL A CA 1
ATOM 1448 C C . VAL A 1 174 ? -11.466 7.509 -1.604 1.00 89.50 174 VAL A C 1
ATOM 1450 O O . VAL A 1 174 ? -11.982 8.525 -2.088 1.00 89.50 174 VAL A O 1
ATOM 1453 N N . PHE A 1 175 ? -10.402 7.568 -0.818 1.00 90.88 175 PHE A N 1
ATOM 1454 C CA . PHE A 1 175 ? -9.761 8.793 -0.394 1.00 90.88 175 PHE A CA 1
ATOM 1455 C C . PHE A 1 175 ? -8.304 8.783 -0.815 1.00 90.88 175 PHE A C 1
ATOM 1457 O O . PHE A 1 175 ? -7.527 7.949 -0.361 1.00 90.88 175 PHE A O 1
ATOM 1464 N N . GLU A 1 176 ? -7.907 9.750 -1.624 1.00 93.00 176 GLU A N 1
ATOM 1465 C CA . GLU A 1 176 ? -6.498 9.973 -1.886 1.00 93.00 176 GLU A CA 1
ATOM 1466 C C . GLU A 1 176 ? -5.876 10.731 -0.715 1.00 93.00 176 GLU A C 1
ATOM 1468 O O . GLU A 1 176 ? -6.362 11.785 -0.294 1.00 93.00 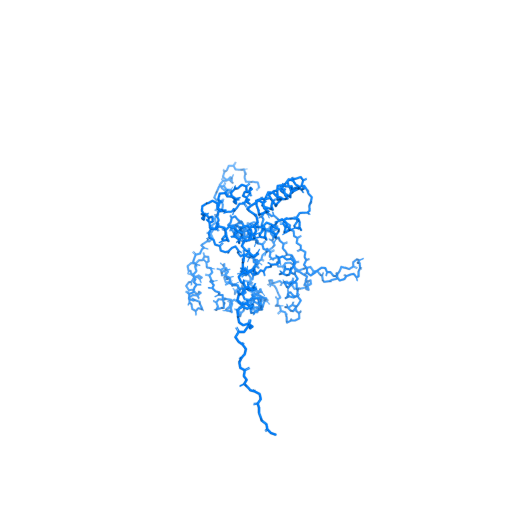176 GLU A O 1
ATOM 1473 N N . VAL A 1 177 ? -4.783 10.198 -0.189 1.00 93.31 177 VAL A N 1
ATOM 1474 C CA . VAL A 1 177 ? -4.095 10.721 0.982 1.00 93.31 177 VAL A CA 1
ATOM 1475 C C . VAL A 1 177 ? -2.674 11.094 0.596 1.00 93.31 177 VAL A C 1
ATOM 1477 O O . VAL A 1 177 ? -1.922 10.294 0.050 1.00 93.31 177 VAL A O 1
ATOM 1480 N N . HIS A 1 178 ? -2.288 12.320 0.926 1.00 91.50 178 HIS A N 1
ATOM 1481 C CA . HIS A 1 178 ? -0.907 12.780 0.812 1.00 91.50 178 HIS A CA 1
ATOM 1482 C C . HIS A 1 178 ? -0.347 12.936 2.224 1.00 91.50 178 HIS A C 1
ATOM 1484 O O . HIS A 1 178 ? -0.850 13.753 3.003 1.00 91.50 178 HIS A O 1
ATOM 1490 N N . LEU A 1 179 ? 0.673 12.150 2.570 1.00 93.12 179 LEU A N 1
ATOM 1491 C CA . LEU A 1 179 ? 1.316 12.223 3.882 1.00 93.12 179 LEU A CA 1
ATOM 1492 C C . LEU A 1 179 ? 2.266 13.424 3.961 1.00 93.12 179 LEU A C 1
ATOM 1494 O O . LEU A 1 179 ? 2.918 13.801 2.981 1.00 93.12 179 LEU A O 1
ATOM 1498 N N . ALA A 1 180 ? 2.374 14.021 5.146 1.00 89.50 180 ALA A N 1
ATOM 1499 C CA . ALA A 1 180 ? 3.363 15.054 5.402 1.00 89.50 180 ALA A CA 1
ATOM 1500 C C . ALA A 1 180 ? 4.751 14.421 5.567 1.00 89.50 180 ALA A C 1
ATOM 1502 O O . ALA A 1 180 ? 5.023 13.705 6.533 1.00 89.50 180 ALA A O 1
ATOM 1503 N N . GLY A 1 181 ? 5.654 14.728 4.644 1.00 85.12 181 GLY A N 1
ATOM 1504 C CA . GLY A 1 181 ? 6.983 14.139 4.565 1.00 85.12 181 GLY A CA 1
ATOM 1505 C C . GLY A 1 181 ? 8.019 15.108 3.994 1.00 85.12 181 GLY A C 1
ATOM 1506 O O . GLY A 1 181 ? 7.710 16.262 3.678 1.00 85.12 181 GLY A O 1
ATOM 1507 N N . PRO A 1 182 ? 9.284 14.679 3.895 1.00 78.81 182 PRO A N 1
ATOM 1508 C CA . PRO A 1 182 ? 10.326 15.477 3.264 1.00 78.81 182 PRO A CA 1
ATOM 1509 C C . PRO A 1 182 ? 10.008 15.672 1.777 1.00 78.81 182 PRO A C 1
ATOM 1511 O O . PRO A 1 182 ? 9.779 14.701 1.066 1.00 78.81 182 PRO A O 1
ATOM 1514 N N . ARG A 1 183 ? 10.051 16.916 1.283 1.00 69.38 183 ARG A N 1
ATOM 1515 C CA . ARG A 1 183 ? 9.819 17.223 -0.145 1.00 69.38 183 ARG A CA 1
ATOM 1516 C C . ARG A 1 183 ? 10.797 16.523 -1.089 1.00 69.38 183 ARG A C 1
ATOM 1518 O O . ARG A 1 183 ? 10.466 16.269 -2.237 1.00 69.38 183 ARG A O 1
ATOM 1525 N N . GLU A 1 184 ? 12.002 16.249 -0.606 1.00 76.88 184 GLU A N 1
ATOM 1526 C CA . GLU A 1 184 ? 13.061 15.597 -1.379 1.00 76.88 184 GLU A CA 1
ATOM 1527 C C . GLU A 1 184 ? 12.954 14.069 -1.370 1.00 76.88 184 GLU A C 1
ATOM 1529 O O . GLU A 1 184 ? 13.715 13.391 -2.064 1.00 76.88 184 GLU A O 1
ATOM 1534 N N . LEU A 1 185 ? 12.025 13.516 -0.583 1.00 81.88 185 LEU A N 1
ATOM 1535 C CA . LEU A 1 185 ? 11.755 12.092 -0.570 1.00 81.88 185 LEU A CA 1
ATOM 1536 C C . LEU A 1 185 ? 10.984 11.750 -1.842 1.00 81.88 185 LEU A C 1
ATOM 1538 O O . LEU A 1 185 ? 9.775 11.916 -1.920 1.00 81.88 185 LEU A O 1
ATOM 1542 N N . LEU A 1 186 ? 11.718 11.320 -2.862 1.00 83.44 186 LEU A N 1
ATOM 1543 C CA . LEU A 1 186 ? 11.170 10.898 -4.145 1.00 83.44 186 LEU A CA 1
ATOM 1544 C C . LEU A 1 186 ? 11.211 9.371 -4.193 1.00 83.44 186 LEU A C 1
ATOM 1546 O O . LEU A 1 186 ? 12.299 8.831 -4.424 1.00 83.44 186 LEU A O 1
ATOM 1550 N N . PRO A 1 187 ? 10.078 8.669 -3.993 1.00 83.94 187 PRO A N 1
ATOM 1551 C CA . PRO A 1 187 ? 10.065 7.222 -3.810 1.00 83.94 187 PRO A CA 1
ATOM 1552 C C . PRO A 1 187 ? 10.859 6.441 -4.851 1.00 83.94 187 PRO A C 1
ATOM 1554 O O . PRO A 1 187 ? 11.610 5.555 -4.482 1.00 83.94 187 PRO A O 1
ATOM 1557 N N . ARG A 1 188 ? 10.797 6.828 -6.131 1.00 81.25 188 ARG A N 1
ATOM 1558 C CA . ARG A 1 188 ? 11.485 6.143 -7.246 1.00 81.25 188 ARG A CA 1
ATOM 1559 C C . ARG A 1 188 ? 13.000 6.380 -7.321 1.00 81.25 188 ARG A C 1
ATOM 1561 O O . ARG A 1 188 ? 13.695 5.663 -8.027 1.00 81.25 188 ARG A O 1
ATOM 1568 N N . ASN A 1 189 ? 13.526 7.381 -6.615 1.00 79.00 189 ASN A N 1
ATOM 1569 C CA . ASN A 1 189 ? 14.913 7.842 -6.770 1.00 79.00 189 ASN A CA 1
ATOM 1570 C C . ASN A 1 189 ? 15.699 7.918 -5.456 1.00 79.00 189 ASN A C 1
ATOM 1572 O O . ASN A 1 189 ? 16.902 8.190 -5.476 1.00 79.00 189 ASN A O 1
ATOM 1576 N N . LYS A 1 190 ? 15.033 7.747 -4.312 1.00 82.50 190 LYS A N 1
ATOM 1577 C CA . LYS A 1 190 ? 15.609 7.945 -2.982 1.00 82.50 190 LYS A CA 1
ATOM 1578 C C . LYS A 1 190 ? 15.179 6.821 -2.052 1.00 82.50 190 LYS A C 1
ATOM 1580 O O . LYS A 1 190 ? 14.051 6.345 -2.113 1.00 82.50 190 LYS A O 1
ATOM 1585 N N . ARG A 1 191 ? 16.078 6.445 -1.143 1.00 84.31 191 ARG A N 1
ATOM 1586 C CA . ARG A 1 191 ? 15.735 5.569 -0.020 1.00 84.31 191 ARG A CA 1
ATOM 1587 C C . ARG A 1 191 ? 15.037 6.362 1.080 1.00 84.31 191 ARG A C 1
ATOM 1589 O O . ARG A 1 191 ? 15.367 7.526 1.299 1.00 84.31 191 ARG A O 1
ATOM 1596 N N . MET A 1 192 ? 14.144 5.700 1.805 1.00 89.06 192 MET A N 1
ATOM 1597 C CA . MET A 1 192 ? 13.565 6.221 3.041 1.00 89.06 192 MET A CA 1
ATOM 1598 C C . MET A 1 192 ? 14.579 6.082 4.182 1.00 89.06 192 MET A C 1
ATOM 1600 O O . MET A 1 192 ? 15.034 4.974 4.469 1.00 89.06 192 MET A O 1
ATOM 1604 N N . PHE A 1 193 ? 14.956 7.185 4.831 1.00 90.00 193 PHE A N 1
ATOM 1605 C CA . PHE A 1 193 ? 15.774 7.127 6.045 1.00 90.00 193 PHE A CA 1
ATOM 1606 C C . PHE A 1 193 ? 14.905 6.895 7.285 1.00 90.00 193 PHE A C 1
ATOM 1608 O O . PHE A 1 193 ? 13.698 7.129 7.275 1.00 90.00 193 PHE A O 1
ATOM 1615 N N . ALA A 1 194 ? 15.526 6.492 8.397 1.00 91.50 194 ALA A N 1
ATOM 1616 C CA . ALA A 1 194 ? 14.815 6.270 9.658 1.00 91.50 194 ALA A CA 1
ATOM 1617 C C . ALA A 1 194 ? 14.046 7.520 10.136 1.00 91.50 194 ALA A C 1
ATOM 1619 O O . ALA A 1 194 ? 12.924 7.410 10.621 1.00 91.50 194 ALA A O 1
ATOM 1620 N N . SER A 1 195 ? 14.613 8.716 9.957 1.00 91.50 195 SER A N 1
ATOM 1621 C CA . SER A 1 195 ? 13.952 9.983 10.298 1.00 91.50 195 SER A CA 1
ATOM 1622 C C . SER A 1 195 ? 12.737 10.286 9.414 1.00 91.50 195 SER A C 1
ATOM 1624 O O . SER A 1 195 ? 11.778 10.896 9.890 1.00 91.50 195 SER A O 1
ATOM 1626 N N . ASP A 1 196 ? 12.757 9.855 8.152 1.00 92.25 196 ASP A N 1
ATOM 1627 C CA . ASP A 1 196 ? 11.628 9.980 7.228 1.00 92.25 196 ASP A CA 1
ATOM 1628 C C . ASP A 1 196 ? 10.521 9.008 7.622 1.00 92.25 196 ASP A C 1
ATOM 1630 O O . ASP A 1 196 ? 9.374 9.412 7.795 1.00 92.25 196 ASP A O 1
ATOM 1634 N N . LEU A 1 197 ? 10.888 7.749 7.868 1.00 94.06 197 LEU A N 1
ATOM 1635 C CA . LEU A 1 197 ? 9.973 6.708 8.320 1.00 94.06 197 LEU A CA 1
ATOM 1636 C C . LEU A 1 197 ? 9.220 7.137 9.587 1.00 94.06 197 LEU A C 1
ATOM 1638 O O . LEU A 1 197 ? 7.998 7.060 9.628 1.00 94.06 197 LEU A O 1
ATOM 1642 N N . GLN A 1 198 ? 9.920 7.679 10.588 1.00 93.62 198 GLN A N 1
ATOM 1643 C CA . GLN A 1 198 ? 9.293 8.167 11.824 1.00 93.62 198 GLN A CA 1
ATOM 1644 C C . GLN A 1 198 ? 8.251 9.268 11.582 1.00 93.62 198 GLN A C 1
ATOM 1646 O O . GLN A 1 198 ? 7.240 9.339 12.280 1.00 93.62 198 GLN A O 1
ATOM 1651 N N . LYS A 1 199 ? 8.465 10.133 10.588 1.00 92.19 199 LYS A N 1
ATOM 1652 C CA . LYS A 1 199 ? 7.492 11.165 10.209 1.00 92.19 199 LYS A CA 1
ATOM 1653 C C . LYS A 1 199 ? 6.263 10.559 9.535 1.00 92.19 199 LYS A C 1
ATOM 1655 O O . LYS A 1 199 ? 5.145 10.947 9.866 1.00 92.19 199 LYS A O 1
ATOM 1660 N N . LEU A 1 200 ? 6.472 9.607 8.627 1.00 94.94 200 LEU A N 1
ATOM 1661 C CA . LEU A 1 200 ? 5.389 8.928 7.917 1.00 94.94 200 LEU A CA 1
ATOM 1662 C C . LEU A 1 200 ? 4.547 8.061 8.861 1.00 94.94 200 LEU A C 1
ATOM 1664 O O . LEU A 1 200 ? 3.324 8.093 8.769 1.00 94.94 200 LEU A O 1
ATOM 1668 N N . ILE A 1 201 ? 5.171 7.388 9.832 1.00 95.94 201 ILE A N 1
ATOM 1669 C CA . ILE A 1 201 ? 4.467 6.649 10.891 1.00 95.94 201 ILE A CA 1
ATOM 1670 C C . ILE A 1 201 ? 3.529 7.581 11.658 1.00 95.94 201 ILE A C 1
ATOM 1672 O O . ILE A 1 201 ? 2.340 7.297 11.746 1.00 95.94 201 ILE A O 1
ATOM 1676 N N . LYS A 1 202 ? 4.011 8.741 12.126 1.00 94.56 202 LYS A N 1
ATOM 1677 C CA . LYS A 1 202 ? 3.166 9.726 12.829 1.00 94.56 202 LYS A CA 1
ATOM 1678 C C .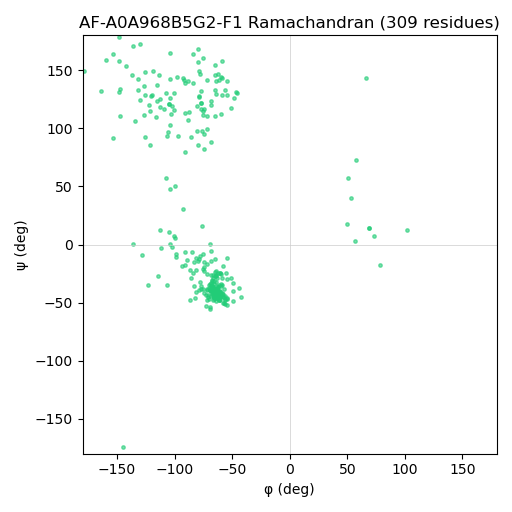 LYS A 1 202 ? 2.005 10.233 11.974 1.00 94.56 202 LYS A C 1
ATOM 1680 O O . LYS A 1 202 ? 0.925 10.522 12.492 1.00 94.56 202 LYS A O 1
ATOM 1685 N N . ALA A 1 203 ? 2.218 10.360 10.665 1.00 93.88 203 ALA A N 1
ATOM 1686 C CA . ALA A 1 203 ? 1.160 10.729 9.736 1.00 93.88 203 ALA A CA 1
ATOM 1687 C C . ALA A 1 203 ? 0.090 9.630 9.626 1.00 93.88 203 ALA A C 1
ATOM 1689 O O . ALA A 1 203 ? -1.102 9.929 9.710 1.00 93.88 203 ALA A O 1
ATOM 1690 N N . CYS A 1 204 ? 0.508 8.367 9.522 1.00 95.94 204 CYS A N 1
ATOM 1691 C CA . CYS A 1 204 ? -0.381 7.209 9.526 1.00 95.94 204 CYS A CA 1
ATOM 1692 C C . CYS A 1 204 ? -1.087 7.009 10.875 1.00 95.94 204 CYS A C 1
ATOM 1694 O O . CYS A 1 204 ? -2.268 6.695 10.876 1.00 95.94 204 CYS A O 1
ATOM 1696 N N . GLU A 1 205 ? -0.433 7.254 12.012 1.00 95.12 205 GLU A N 1
ATOM 1697 C CA . GLU A 1 205 ? -1.057 7.254 13.346 1.00 95.12 205 GLU A CA 1
ATOM 1698 C C . GLU A 1 205 ? -2.168 8.304 13.448 1.00 95.12 205 GLU A C 1
ATOM 1700 O O . GLU A 1 205 ? -3.221 8.058 14.034 1.00 95.12 205 GLU A O 1
ATOM 1705 N N . ALA A 1 206 ? -1.949 9.499 12.890 1.00 89.69 206 ALA A N 1
ATOM 1706 C CA . ALA A 1 206 ? -2.987 10.520 12.831 1.00 89.69 206 ALA A CA 1
ATOM 1707 C C . ALA A 1 206 ? -4.152 10.077 11.936 1.00 89.69 206 ALA A C 1
ATOM 1709 O O . ALA A 1 206 ? -5.300 10.197 12.350 1.00 89.69 206 ALA A O 1
ATOM 1710 N N . LEU A 1 207 ? -3.869 9.514 10.757 1.00 88.31 207 LEU A N 1
ATOM 1711 C CA . LEU A 1 207 ? -4.893 8.987 9.852 1.00 88.31 207 LEU A CA 1
ATOM 1712 C C . LEU A 1 207 ? -5.702 7.855 10.512 1.00 88.31 207 LEU A C 1
ATOM 1714 O O . LEU A 1 207 ? -6.930 7.897 10.520 1.00 88.31 207 LEU A O 1
ATOM 1718 N N . GLN A 1 208 ? -5.018 6.889 11.127 1.00 91.44 208 GLN A N 1
ATOM 1719 C CA . GLN A 1 208 ? -5.606 5.768 11.860 1.00 91.44 208 GLN A CA 1
ATOM 1720 C C . GLN A 1 208 ? -6.542 6.268 12.962 1.00 91.44 208 GLN A C 1
ATOM 1722 O O . GLN A 1 208 ? -7.681 5.809 13.039 1.00 91.44 208 GLN A O 1
ATOM 1727 N N . ARG A 1 209 ? -6.113 7.256 13.762 1.00 87.19 209 ARG A N 1
ATOM 1728 C CA . ARG A 1 209 ? -6.942 7.844 14.823 1.00 87.19 209 ARG A CA 1
ATOM 1729 C C . ARG A 1 209 ? -8.111 8.646 14.268 1.00 87.19 209 ARG A C 1
ATOM 1731 O O . ARG A 1 209 ? -9.226 8.510 14.761 1.00 87.19 209 ARG A O 1
ATOM 1738 N N . ASP A 1 210 ? -7.899 9.472 13.253 1.00 81.00 210 ASP A N 1
ATOM 1739 C CA . ASP A 1 210 ? -8.949 10.346 12.726 1.00 81.00 210 ASP A CA 1
ATOM 1740 C C . ASP A 1 210 ? -10.064 9.548 12.029 1.00 81.00 210 ASP A C 1
ATOM 1742 O O . ASP A 1 210 ? -11.239 9.917 12.114 1.00 81.00 210 ASP A O 1
ATOM 1746 N N . PHE A 1 211 ? -9.711 8.426 11.394 1.00 81.88 211 PHE A N 1
ATOM 1747 C CA . PHE A 1 211 ? -10.645 7.559 10.672 1.00 81.88 211 PHE A CA 1
ATOM 1748 C C . PHE A 1 211 ? -11.044 6.286 11.426 1.00 81.88 211 PHE A C 1
ATOM 1750 O O . PHE A 1 211 ? -11.909 5.558 10.932 1.00 81.88 211 PHE A O 1
ATOM 1757 N N . GLN A 1 212 ? -10.483 6.062 12.620 1.00 81.25 212 GLN A N 1
ATOM 1758 C CA . GLN A 1 212 ? -10.676 4.863 13.446 1.00 81.25 212 GLN A CA 1
ATOM 1759 C C . GLN A 1 212 ? -10.450 3.579 12.643 1.00 81.25 212 GLN A C 1
ATOM 1761 O O . GLN A 1 212 ? -11.348 2.754 12.502 1.00 81.25 212 GLN A O 1
ATOM 1766 N N . ILE A 1 213 ? -9.264 3.454 12.051 1.00 84.44 213 ILE A N 1
ATOM 1767 C CA . ILE A 1 213 ? -8.893 2.241 11.320 1.00 84.44 213 ILE A CA 1
ATOM 1768 C C . ILE A 1 213 ? -8.543 1.161 12.350 1.00 84.44 213 ILE A C 1
ATOM 1770 O O . ILE A 1 213 ? -7.447 1.163 12.917 1.00 84.44 213 ILE A O 1
ATOM 1774 N N . GLU A 1 214 ? -9.504 0.284 12.637 1.00 79.94 214 GLU A N 1
ATOM 1775 C CA . GLU A 1 214 ? -9.366 -0.805 13.616 1.00 79.94 214 GLU A CA 1
ATOM 1776 C C . GLU A 1 214 ? -8.757 -2.060 12.980 1.00 79.94 214 GLU A C 1
ATOM 1778 O O . GLU A 1 214 ? -7.784 -2.605 13.495 1.00 79.94 214 GLU A O 1
ATOM 1783 N N . ALA A 1 215 ? -9.282 -2.472 11.823 1.00 88.75 215 ALA A N 1
ATOM 1784 C CA . ALA A 1 215 ? -8.753 -3.565 11.015 1.00 88.75 215 ALA A CA 1
ATOM 1785 C C . ALA A 1 215 ? -8.280 -3.005 9.671 1.00 88.75 215 ALA A C 1
ATOM 1787 O O . ALA A 1 215 ? -9.095 -2.570 8.859 1.00 88.75 215 ALA A O 1
ATOM 1788 N N . GLY A 1 216 ? -6.963 -2.985 9.460 1.00 93.88 216 GLY A N 1
ATOM 1789 C CA . GLY A 1 216 ? -6.340 -2.445 8.255 1.00 93.88 216 GLY A CA 1
ATOM 1790 C C . GLY A 1 216 ? -5.657 -3.514 7.406 1.00 93.88 216 GLY A C 1
ATOM 1791 O O . GLY A 1 216 ? -5.066 -4.462 7.931 1.00 93.88 216 GLY A O 1
ATOM 1792 N N . VAL A 1 217 ? -5.696 -3.320 6.091 1.00 98.19 217 VAL A N 1
ATOM 1793 C CA . VAL A 1 217 ? -4.902 -4.058 5.106 1.00 98.19 217 VAL A CA 1
ATOM 1794 C C . VAL A 1 217 ? -4.060 -3.062 4.316 1.00 98.19 217 VAL A C 1
ATOM 1796 O O . VAL A 1 217 ? -4.595 -2.232 3.584 1.00 98.19 217 VAL A O 1
ATOM 1799 N N . SER A 1 218 ? -2.739 -3.141 4.453 1.00 98.56 218 SER A N 1
ATOM 1800 C CA . SER A 1 218 ? -1.803 -2.396 3.612 1.00 98.56 218 SER A CA 1
ATOM 1801 C C . SER A 1 218 ? -1.637 -3.122 2.281 1.00 98.56 218 SER A C 1
ATOM 1803 O O . SER A 1 218 ? -1.172 -4.259 2.270 1.00 98.56 218 SER A O 1
ATOM 1805 N N . VAL A 1 219 ? -1.978 -2.479 1.169 1.00 98.50 219 VAL A N 1
ATOM 1806 C CA . VAL A 1 219 ? -1.695 -2.990 -0.183 1.00 98.50 219 VAL A CA 1
ATOM 1807 C C . VAL A 1 219 ? -0.496 -2.226 -0.714 1.00 98.50 219 VAL A C 1
ATOM 1809 O O . VAL A 1 219 ? -0.551 -1.005 -0.797 1.00 98.50 219 VAL A O 1
ATOM 1812 N N . VAL A 1 220 ? 0.600 -2.911 -1.022 1.00 97.94 220 VAL A N 1
ATOM 1813 C CA . VAL A 1 220 ? 1.878 -2.284 -1.375 1.00 97.94 220 VAL A CA 1
ATOM 1814 C C . VAL A 1 220 ? 2.237 -2.612 -2.816 1.00 97.94 220 VAL A C 1
ATOM 1816 O O . VAL A 1 220 ? 2.358 -3.782 -3.152 1.00 97.94 220 VAL 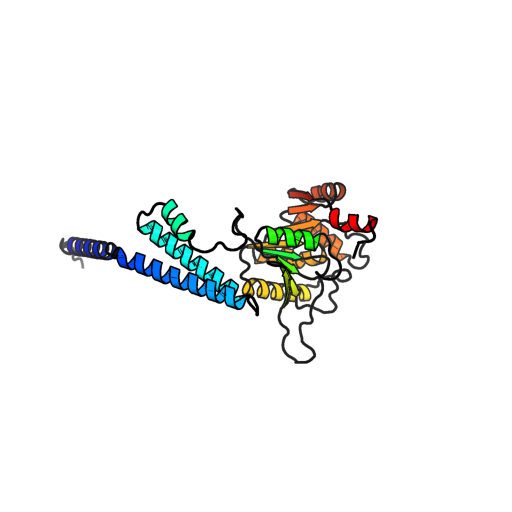A O 1
ATOM 1819 N N . GLU A 1 221 ? 2.453 -1.591 -3.647 1.00 93.44 221 GLU A N 1
ATOM 1820 C CA . GLU A 1 221 ? 2.911 -1.768 -5.040 1.00 93.44 221 GLU A CA 1
ATOM 1821 C C . GLU A 1 221 ? 4.374 -1.365 -5.241 1.00 93.44 221 GLU A C 1
ATOM 1823 O O . GLU A 1 221 ? 5.088 -1.948 -6.051 1.00 93.44 221 GLU A O 1
ATOM 1828 N N . LEU A 1 222 ? 4.841 -0.338 -4.522 1.00 90.56 222 LEU A N 1
ATOM 1829 C CA . LEU A 1 222 ? 6.205 0.171 -4.665 1.00 90.56 222 LEU A CA 1
ATOM 1830 C C . LEU A 1 222 ? 7.063 -0.266 -3.468 1.00 90.56 222 LEU A C 1
ATOM 1832 O O . LEU A 1 222 ? 6.762 0.156 -2.346 1.00 90.56 222 LEU A O 1
ATOM 1836 N N . PRO A 1 223 ? 8.176 -1.006 -3.671 1.00 92.25 223 PRO A N 1
ATOM 1837 C CA . PRO A 1 223 ? 9.026 -1.490 -2.579 1.00 92.25 223 PRO A CA 1
ATOM 1838 C C . PRO A 1 223 ? 9.544 -0.413 -1.629 1.00 92.25 223 PRO A C 1
ATOM 1840 O O . PRO A 1 223 ? 9.790 -0.677 -0.456 1.00 92.25 223 PRO A O 1
ATOM 1843 N N . PHE A 1 224 ? 9.637 0.830 -2.103 1.00 91.94 224 PHE A N 1
ATOM 1844 C CA . PHE A 1 224 ? 9.908 2.002 -1.273 1.00 91.94 224 PHE A CA 1
ATOM 1845 C C . PHE A 1 224 ? 9.099 2.032 0.039 1.00 91.94 224 PHE A C 1
ATOM 1847 O O . PHE A 1 224 ? 9.620 2.450 1.075 1.00 91.94 224 PHE A O 1
ATOM 1854 N N . TRP A 1 225 ? 7.840 1.591 -0.003 1.00 95.31 225 TRP A N 1
ATOM 1855 C CA . TRP A 1 225 ? 6.916 1.615 1.125 1.00 95.31 225 TRP A CA 1
ATOM 1856 C C . TRP A 1 225 ? 7.142 0.505 2.156 1.00 95.31 225 TRP A C 1
ATOM 1858 O O . TRP A 1 225 ? 6.565 0.591 3.241 1.00 95.31 225 TRP A O 1
ATOM 1868 N N . ALA A 1 226 ? 7.989 -0.493 1.872 1.00 95.94 226 ALA A N 1
ATOM 1869 C CA . ALA A 1 226 ? 8.200 -1.645 2.751 1.00 95.94 226 ALA A CA 1
ATOM 1870 C C . ALA A 1 226 ? 8.470 -1.263 4.218 1.00 95.94 226 ALA A C 1
ATOM 1872 O O . ALA A 1 226 ? 7.756 -1.767 5.087 1.00 95.94 226 ALA A O 1
ATOM 1873 N N . PRO A 1 227 ? 9.380 -0.312 4.537 1.00 96.06 227 PRO A N 1
ATOM 1874 C CA . PRO A 1 227 ? 9.657 0.031 5.930 1.00 96.06 227 PRO A CA 1
ATOM 1875 C C . PRO A 1 227 ? 8.422 0.569 6.662 1.00 96.06 227 PRO A C 1
ATOM 1877 O O . PRO A 1 227 ? 8.234 0.297 7.849 1.00 96.06 227 PRO A O 1
ATOM 1880 N N . LEU A 1 228 ? 7.563 1.317 5.961 1.00 97.19 228 LEU A N 1
ATOM 1881 C CA . LEU A 1 228 ? 6.323 1.840 6.524 1.00 97.19 228 LEU A CA 1
ATOM 1882 C C . LEU A 1 228 ? 5.301 0.718 6.705 1.00 97.19 228 LEU A C 1
ATOM 1884 O O . LEU A 1 228 ? 4.823 0.528 7.819 1.00 97.19 228 LEU A O 1
ATOM 1888 N N . ALA A 1 229 ? 5.010 -0.055 5.657 1.00 98.06 229 ALA A N 1
ATOM 1889 C CA . ALA A 1 229 ? 4.017 -1.129 5.696 1.00 98.06 229 ALA A CA 1
ATOM 1890 C C . ALA A 1 229 ? 4.319 -2.170 6.787 1.00 98.06 229 ALA A C 1
ATOM 1892 O O . ALA A 1 229 ? 3.440 -2.512 7.579 1.00 98.06 229 ALA A O 1
ATOM 1893 N N . LEU A 1 230 ? 5.581 -2.594 6.897 1.00 98.06 230 LEU A N 1
ATOM 1894 C CA . LEU A 1 230 ? 6.050 -3.520 7.931 1.00 98.06 230 LEU A CA 1
ATOM 1895 C C . LEU A 1 230 ? 5.929 -2.926 9.338 1.00 98.06 230 LEU A C 1
ATOM 1897 O O . LEU A 1 230 ? 5.553 -3.622 10.285 1.00 98.06 230 LEU A O 1
ATOM 1901 N N . THR A 1 231 ? 6.199 -1.626 9.490 1.00 98.00 231 THR A N 1
ATOM 1902 C CA . THR A 1 231 ? 6.026 -0.957 10.783 1.00 98.00 231 THR A CA 1
ATOM 1903 C C . THR A 1 231 ? 4.552 -0.875 11.174 1.00 98.00 231 THR A C 1
ATOM 1905 O O . THR A 1 231 ? 4.221 -1.182 12.317 1.00 98.00 231 THR A O 1
ATOM 1908 N N . LEU A 1 232 ? 3.656 -0.538 10.240 1.00 97.50 232 LEU A N 1
ATOM 1909 C CA . LEU A 1 232 ? 2.210 -0.494 10.492 1.00 97.50 232 LEU A CA 1
ATOM 1910 C C . LEU A 1 232 ? 1.650 -1.883 10.821 1.00 97.50 232 LEU A C 1
ATOM 1912 O O . LEU A 1 232 ? 0.859 -2.014 11.753 1.00 97.50 232 LEU A O 1
ATOM 1916 N N . ARG A 1 233 ? 2.120 -2.932 10.134 1.00 96.62 233 ARG A N 1
ATOM 1917 C CA . ARG A 1 233 ? 1.829 -4.332 10.482 1.00 96.62 233 ARG A CA 1
ATOM 1918 C C . ARG A 1 233 ? 2.210 -4.623 11.932 1.00 96.62 233 ARG A C 1
ATOM 1920 O O . ARG A 1 233 ? 1.389 -5.112 12.701 1.00 96.62 233 ARG A O 1
ATOM 1927 N N . LYS A 1 234 ? 3.443 -4.297 12.328 1.00 97.12 234 LYS A N 1
ATOM 1928 C CA . LYS A 1 234 ? 3.943 -4.547 13.688 1.00 97.12 234 LYS A CA 1
ATOM 1929 C C . LYS A 1 234 ? 3.204 -3.733 14.755 1.00 97.12 234 LYS A C 1
ATOM 1931 O O . LYS A 1 234 ? 2.965 -4.248 15.841 1.00 97.12 234 LYS A O 1
ATOM 1936 N N . GLN A 1 235 ? 2.887 -2.469 14.475 1.00 96.31 235 GLN A N 1
ATOM 1937 C CA . GLN A 1 235 ? 2.283 -1.553 15.447 1.00 96.31 235 GLN A CA 1
ATOM 1938 C C . GLN A 1 235 ? 0.773 -1.742 15.594 1.00 96.31 235 GLN A C 1
ATOM 1940 O O . GLN A 1 235 ? 0.261 -1.675 16.708 1.00 96.31 235 GLN A O 1
ATOM 1945 N N . PHE A 1 236 ? 0.064 -1.963 14.488 1.00 93.12 236 PHE A N 1
ATOM 1946 C CA . PHE A 1 236 ? -1.399 -1.994 14.461 1.00 93.12 236 PHE A CA 1
ATOM 1947 C C . PHE A 1 236 ? -1.978 -3.382 14.182 1.00 93.12 236 PHE A C 1
ATOM 1949 O O . PHE A 1 236 ? -3.194 -3.539 14.162 1.00 93.12 236 PHE A O 1
ATOM 1956 N N . GLY A 1 237 ? -1.138 -4.392 13.942 1.00 94.56 237 GLY A N 1
ATOM 1957 C CA . GLY A 1 237 ? -1.594 -5.736 13.581 1.00 94.56 237 GLY A CA 1
ATOM 1958 C C . GLY A 1 237 ? -2.228 -5.815 12.190 1.00 94.56 237 GLY A C 1
ATOM 1959 O O . GLY A 1 237 ? -2.901 -6.798 11.882 1.00 94.56 237 GLY A O 1
ATOM 1960 N N . TRP A 1 238 ? -2.042 -4.785 11.358 1.00 96.06 238 TRP A N 1
ATOM 1961 C CA . TRP A 1 238 ? -2.587 -4.740 10.004 1.00 96.06 238 TRP A CA 1
ATOM 1962 C C . TRP A 1 238 ? -2.015 -5.855 9.138 1.00 96.06 238 TRP A C 1
ATOM 1964 O O . TRP A 1 238 ? -0.849 -6.228 9.276 1.00 96.06 238 TRP A O 1
ATOM 1974 N N . LYS A 1 239 ? -2.833 -6.359 8.218 1.00 97.75 239 LYS A N 1
ATOM 1975 C CA . LYS A 1 239 ? -2.384 -7.314 7.205 1.00 97.75 239 LYS A CA 1
ATOM 1976 C C . LYS A 1 239 ? -1.676 -6.591 6.070 1.00 97.75 239 LYS A C 1
ATOM 1978 O O . LYS A 1 239 ? -1.883 -5.396 5.865 1.00 97.75 239 LYS A O 1
ATOM 1983 N N . MET A 1 240 ? -0.831 -7.308 5.344 1.00 98.25 240 MET A N 1
ATOM 1984 C CA . MET A 1 240 ? -0.055 -6.756 4.241 1.00 98.25 240 MET A CA 1
ATOM 1985 C C . MET A 1 240 ? -0.198 -7.621 2.995 1.00 98.25 240 MET A C 1
ATOM 1987 O O . MET A 1 240 ? 0.097 -8.815 3.027 1.00 98.25 240 MET A O 1
ATOM 1991 N N . ILE A 1 241 ? -0.619 -6.989 1.905 1.00 98.62 241 ILE A N 1
ATOM 1992 C CA . ILE A 1 241 ? -0.634 -7.546 0.558 1.00 98.62 241 ILE A CA 1
ATOM 1993 C C . ILE A 1 241 ? 0.472 -6.853 -0.232 1.00 98.62 241 ILE A C 1
ATOM 1995 O O . ILE A 1 241 ? 0.540 -5.623 -0.238 1.00 98.62 241 ILE A O 1
ATOM 1999 N N . TYR A 1 242 ? 1.316 -7.625 -0.908 1.00 98.31 242 TYR A N 1
ATOM 2000 C CA . TYR A 1 242 ? 2.262 -7.087 -1.883 1.00 98.31 242 TYR A CA 1
ATOM 2001 C C . TYR A 1 242 ? 1.747 -7.368 -3.299 1.00 98.31 242 TYR A C 1
ATOM 2003 O O . TYR A 1 242 ? 1.665 -8.531 -3.688 1.00 98.31 242 TYR A O 1
ATOM 2011 N N . ASP A 1 243 ? 1.368 -6.329 -4.051 1.00 97.38 243 ASP A N 1
ATOM 2012 C CA . ASP A 1 243 ? 0.997 -6.442 -5.470 1.00 97.38 243 ASP A CA 1
ATOM 2013 C C . ASP A 1 243 ? 2.278 -6.350 -6.307 1.00 97.38 243 ASP A C 1
ATOM 2015 O O . ASP A 1 243 ? 2.799 -5.278 -6.618 1.00 97.38 243 ASP A O 1
ATOM 2019 N N . PHE A 1 244 ? 2.842 -7.520 -6.590 1.00 95.94 244 PHE A N 1
ATOM 2020 C CA . PHE A 1 244 ? 4.072 -7.722 -7.331 1.00 95.94 244 PHE A CA 1
ATOM 2021 C C . PHE A 1 244 ? 3.804 -7.601 -8.836 1.00 95.94 244 PHE A C 1
ATOM 2023 O O . PHE A 1 244 ? 3.529 -8.583 -9.535 1.00 95.94 244 PHE A O 1
ATOM 2030 N N . ILE A 1 245 ? 3.844 -6.353 -9.311 1.00 92.44 245 ILE A N 1
ATOM 2031 C CA . ILE A 1 245 ? 3.498 -5.982 -10.689 1.00 92.44 245 ILE A CA 1
ATOM 2032 C C . ILE A 1 245 ? 4.658 -6.214 -11.652 1.00 92.44 245 ILE A C 1
ATOM 2034 O O . ILE A 1 245 ? 4.446 -6.766 -12.726 1.00 92.44 245 ILE A O 1
ATOM 2038 N N . ASP A 1 246 ? 5.855 -5.788 -11.258 1.00 87.88 246 ASP A N 1
ATOM 2039 C CA . ASP A 1 246 ? 7.080 -5.855 -12.045 1.00 87.88 246 ASP A CA 1
ATOM 2040 C C . ASP A 1 246 ? 8.276 -6.036 -11.110 1.00 87.88 246 ASP A C 1
ATOM 2042 O O . ASP A 1 246 ? 8.244 -5.649 -9.936 1.00 87.88 246 ASP A O 1
ATOM 2046 N N . ARG A 1 247 ? 9.379 -6.554 -11.656 1.00 83.25 247 ARG A N 1
ATOM 2047 C CA . ARG A 1 247 ? 10.678 -6.475 -10.988 1.00 83.25 247 ARG A CA 1
ATOM 2048 C C . ARG A 1 247 ? 11.143 -5.027 -10.962 1.00 83.25 247 ARG A C 1
ATOM 2050 O O . ARG A 1 247 ? 11.386 -4.425 -12.004 1.00 83.25 247 ARG A O 1
ATOM 2057 N N . ASN A 1 248 ? 11.354 -4.484 -9.765 1.00 73.19 248 ASN A N 1
ATOM 2058 C CA . ASN A 1 248 ? 11.909 -3.136 -9.624 1.00 73.19 248 ASN A CA 1
ATOM 2059 C C . ASN A 1 248 ? 13.437 -3.106 -9.833 1.00 73.19 248 ASN A C 1
ATOM 2061 O O . ASN A 1 248 ? 14.027 -2.032 -10.000 1.00 73.19 248 ASN A O 1
ATOM 2065 N N . TYR A 1 249 ? 14.087 -4.279 -9.851 1.00 65.25 249 TYR A N 1
ATOM 2066 C CA . TYR A 1 249 ? 15.502 -4.434 -10.187 1.00 65.25 249 TYR A CA 1
ATOM 2067 C C . TYR A 1 249 ? 15.796 -3.908 -11.602 1.00 65.25 249 TYR A C 1
ATOM 2069 O O . TYR A 1 249 ? 15.125 -4.268 -12.562 1.00 65.25 249 TYR A O 1
ATOM 2077 N N . GLY A 1 250 ? 16.803 -3.039 -11.739 1.00 58.00 250 GLY A N 1
ATOM 2078 C CA . GLY A 1 250 ? 17.214 -2.467 -13.029 1.00 58.00 250 GLY A CA 1
ATOM 2079 C C . GLY A 1 250 ? 16.332 -1.327 -13.561 1.00 58.00 250 GLY A C 1
ATOM 2080 O O . GLY A 1 250 ? 16.809 -0.539 -14.374 1.00 58.00 250 GLY A O 1
ATOM 2081 N N . VAL A 1 251 ? 15.101 -1.164 -13.059 1.00 62.62 251 VAL A N 1
ATOM 2082 C CA . VAL A 1 251 ? 14.182 -0.079 -13.465 1.00 62.62 251 VAL A CA 1
ATOM 2083 C C . VAL A 1 251 ? 14.569 1.261 -12.830 1.00 62.62 251 VAL A C 1
ATOM 2085 O O . VAL A 1 251 ? 14.480 2.309 -13.470 1.00 62.62 251 VAL A O 1
ATOM 2088 N N . TYR A 1 252 ? 15.060 1.234 -11.585 1.00 64.75 252 TYR A N 1
ATOM 2089 C CA . TYR A 1 252 ? 15.488 2.428 -10.846 1.00 64.75 252 TYR A CA 1
ATOM 2090 C C . TYR A 1 252 ? 16.961 2.321 -10.429 1.00 64.75 252 TYR A C 1
ATOM 2092 O O . TYR A 1 252 ? 17.258 1.957 -9.288 1.00 64.75 252 TYR A O 1
ATOM 2100 N N . PRO A 1 253 ? 17.913 2.700 -11.304 1.00 57.12 253 PRO A N 1
ATOM 2101 C CA . PRO A 1 253 ? 19.352 2.522 -11.068 1.00 57.12 253 PRO A CA 1
ATOM 2102 C C . PRO A 1 253 ? 19.883 3.198 -9.796 1.00 57.12 253 PRO A C 1
ATOM 2104 O O . PRO A 1 253 ? 20.965 2.878 -9.319 1.00 57.12 253 PRO A O 1
ATOM 2107 N N . LYS A 1 254 ? 19.146 4.170 -9.243 1.00 64.12 254 LYS A N 1
ATOM 2108 C CA . LYS A 1 254 ? 19.531 4.916 -8.034 1.00 64.12 254 LYS A CA 1
ATOM 2109 C C . LYS A 1 254 ? 18.853 4.402 -6.760 1.00 64.12 254 LYS A C 1
ATOM 2111 O O . LYS A 1 254 ? 19.244 4.814 -5.670 1.00 64.12 254 LYS A O 1
ATOM 2116 N N . ALA A 1 255 ? 17.890 3.489 -6.869 1.00 62.41 255 ALA A N 1
ATOM 2117 C CA . ALA A 1 255 ? 17.081 3.004 -5.755 1.00 62.41 255 ALA A CA 1
ATOM 2118 C C . ALA A 1 255 ? 17.503 1.599 -5.294 1.00 62.41 255 ALA A C 1
ATOM 2120 O O . ALA A 1 255 ? 16.666 0.730 -5.083 1.00 62.41 255 ALA A O 1
ATOM 2121 N N . HIS A 1 256 ? 18.807 1.374 -5.094 1.00 67.44 256 HIS A N 1
ATOM 2122 C CA . HIS A 1 256 ? 19.368 0.081 -4.665 1.00 67.44 256 HIS A CA 1
ATOM 2123 C C . HIS A 1 256 ? 18.683 -0.518 -3.420 1.00 67.44 256 HIS A C 1
ATOM 2125 O O . HIS A 1 256 ? 18.614 -1.736 -3.283 1.00 67.44 256 HIS A O 1
ATOM 2131 N N . SER A 1 257 ? 18.138 0.319 -2.526 1.00 75.38 257 SER A N 1
ATOM 2132 C CA . SER A 1 257 ? 17.377 -0.146 -1.359 1.00 75.38 257 SER A CA 1
ATOM 2133 C C . SER A 1 257 ? 16.104 -0.910 -1.729 1.00 75.38 257 SER A C 1
ATOM 2135 O O . SER A 1 257 ? 15.710 -1.792 -0.973 1.00 75.38 257 SER A O 1
ATOM 2137 N N . MET A 1 258 ? 15.487 -0.619 -2.880 1.00 81.31 258 MET A N 1
ATOM 2138 C CA . MET A 1 258 ? 14.249 -1.275 -3.311 1.00 81.31 258 MET A CA 1
ATOM 2139 C C . MET A 1 258 ? 14.418 -2.766 -3.558 1.00 81.31 258 MET A C 1
ATOM 2141 O O . MET A 1 258 ? 13.458 -3.499 -3.400 1.00 81.31 258 MET A O 1
ATOM 2145 N N . ILE A 1 259 ? 15.618 -3.232 -3.901 1.00 83.94 259 ILE A N 1
ATOM 2146 C CA . ILE A 1 259 ? 15.867 -4.659 -4.147 1.00 83.94 259 ILE A CA 1
ATOM 2147 C C . ILE A 1 259 ? 15.719 -5.449 -2.841 1.00 83.94 259 ILE A C 1
ATOM 2149 O O . ILE A 1 259 ? 15.026 -6.466 -2.780 1.00 83.94 259 ILE A O 1
ATOM 2153 N N . ALA A 1 260 ? 16.345 -4.948 -1.772 1.00 88.00 260 ALA A N 1
ATOM 2154 C CA . ALA A 1 260 ? 16.226 -5.542 -0.445 1.00 88.00 260 ALA A CA 1
ATOM 2155 C C . ALA A 1 260 ? 14.789 -5.421 0.085 1.00 88.00 260 ALA A C 1
ATOM 2157 O O . ALA A 1 260 ? 14.251 -6.393 0.602 1.00 88.00 260 ALA A O 1
ATOM 2158 N N . GLN A 1 261 ? 14.154 -4.263 -0.113 1.00 92.50 261 GLN A N 1
ATOM 2159 C CA . GLN A 1 261 ? 12.767 -4.023 0.294 1.00 92.50 261 GLN A CA 1
ATOM 2160 C C . GLN A 1 261 ? 11.763 -4.906 -0.462 1.00 92.50 261 GLN A C 1
ATOM 2162 O O . GLN A 1 261 ? 10.808 -5.382 0.133 1.00 92.50 261 GLN A O 1
ATOM 2167 N N . GLU A 1 262 ? 11.974 -5.160 -1.754 1.00 93.94 262 GLU A N 1
ATOM 2168 C CA . GLU A 1 262 ? 11.139 -6.065 -2.554 1.00 93.94 262 GLU A CA 1
ATOM 2169 C C . GLU A 1 262 ? 11.260 -7.499 -2.037 1.00 93.94 262 GLU A C 1
ATOM 2171 O O . GLU A 1 262 ? 10.254 -8.170 -1.831 1.00 93.94 262 GLU A O 1
ATOM 2176 N N . THR A 1 263 ? 12.486 -7.944 -1.748 1.00 93.81 263 THR A N 1
ATOM 2177 C CA . THR A 1 263 ? 12.724 -9.265 -1.146 1.00 93.81 263 THR A CA 1
ATOM 2178 C C . THR A 1 263 ? 12.046 -9.386 0.221 1.00 93.81 263 THR A C 1
ATOM 2180 O O . THR A 1 263 ? 11.479 -10.427 0.544 1.00 93.81 263 THR A O 1
ATOM 2183 N N . GLU A 1 264 ? 12.089 -8.325 1.027 1.00 95.56 264 GLU A N 1
ATOM 2184 C CA . GLU A 1 264 ? 11.421 -8.268 2.328 1.00 95.56 264 GLU A CA 1
ATOM 2185 C C . GLU A 1 264 ? 9.895 -8.329 2.176 1.00 95.56 264 GLU A C 1
ATOM 2187 O O . GLU A 1 264 ? 9.250 -9.130 2.844 1.00 95.56 264 GLU A O 1
ATOM 2192 N N . LEU A 1 265 ? 9.312 -7.573 1.241 1.00 97.25 265 LEU A N 1
ATOM 2193 C CA . LEU A 1 265 ? 7.875 -7.624 0.955 1.00 97.25 265 LEU A CA 1
ATOM 2194 C C . LEU A 1 265 ? 7.423 -9.007 0.489 1.00 97.25 265 LEU A C 1
ATOM 2196 O O . LEU A 1 265 ? 6.404 -9.497 0.969 1.00 97.25 265 LEU A O 1
ATOM 2200 N N . LEU A 1 266 ? 8.187 -9.651 -0.397 1.00 97.50 266 LEU A N 1
ATOM 2201 C CA . LEU A 1 266 ? 7.896 -11.011 -0.847 1.00 97.50 266 LEU A CA 1
ATOM 2202 C C . LEU A 1 266 ? 7.857 -11.990 0.334 1.00 97.50 266 LEU A C 1
ATOM 2204 O O . LEU A 1 266 ? 6.945 -12.803 0.414 1.00 97.50 266 LEU A O 1
ATOM 2208 N N . ARG A 1 267 ? 8.795 -11.892 1.281 1.00 97.69 267 ARG A N 1
ATOM 2209 C CA . ARG A 1 267 ? 8.854 -12.790 2.448 1.00 97.69 267 ARG A CA 1
ATOM 2210 C C . ARG A 1 267 ? 7.782 -12.502 3.499 1.00 97.69 267 ARG A C 1
ATOM 2212 O O . ARG A 1 267 ? 7.209 -13.431 4.054 1.00 97.69 267 ARG A O 1
ATOM 2219 N N . GLU A 1 268 ? 7.530 -11.228 3.788 1.00 98.06 268 GLU A N 1
ATOM 2220 C CA . GLU A 1 268 ? 6.776 -10.798 4.975 1.00 98.06 268 GLU A CA 1
ATOM 2221 C C . GLU A 1 268 ? 5.296 -10.472 4.698 1.00 98.06 268 GLU A C 1
ATOM 2223 O O . GLU A 1 268 ? 4.512 -10.243 5.631 1.00 98.06 268 GLU A O 1
ATOM 2228 N N . ALA A 1 269 ? 4.884 -10.392 3.428 1.00 98.38 269 ALA A N 1
ATOM 2229 C CA . ALA A 1 269 ? 3.480 -10.195 3.079 1.00 98.38 269 ALA A CA 1
ATOM 2230 C C . ALA A 1 269 ? 2.626 -11.387 3.539 1.00 98.38 269 ALA A C 1
ATOM 2232 O O . ALA A 1 269 ? 3.029 -12.542 3.416 1.00 98.38 269 ALA A O 1
ATOM 2233 N N . ASP A 1 270 ? 1.414 -11.111 4.036 1.00 98.44 270 ASP A N 1
ATOM 2234 C CA . ASP A 1 270 ? 0.437 -12.179 4.295 1.00 98.44 270 ASP A CA 1
ATOM 2235 C C . ASP A 1 270 ? -0.054 -12.803 2.988 1.00 98.44 270 ASP A C 1
ATOM 2237 O O . ASP A 1 270 ? -0.502 -13.945 2.995 1.00 98.44 270 ASP A O 1
ATOM 2241 N N . LEU A 1 271 ? -0.016 -12.037 1.895 1.00 98.50 271 LEU A N 1
ATOM 2242 C CA . LEU A 1 271 ? -0.391 -12.452 0.553 1.00 98.50 271 LEU A CA 1
ATOM 2243 C C . LEU A 1 271 ? 0.458 -11.691 -0.469 1.00 98.50 271 LEU A C 1
ATOM 2245 O O . LEU A 1 271 ? 0.526 -10.461 -0.435 1.00 98.50 271 LEU A O 1
ATOM 2249 N N . VAL A 1 272 ? 1.038 -12.413 -1.422 1.00 98.62 272 VAL A N 1
ATOM 2250 C CA . VAL A 1 272 ? 1.625 -11.818 -2.626 1.00 98.62 272 VAL A CA 1
ATOM 2251 C C . VAL A 1 272 ? 0.645 -11.981 -3.783 1.00 98.62 272 VAL A C 1
ATOM 2253 O O . VAL A 1 272 ? 0.151 -13.076 -4.046 1.00 98.62 272 VAL A O 1
ATOM 2256 N N . VAL A 1 273 ? 0.365 -10.899 -4.497 1.00 98.12 273 VAL A N 1
ATOM 2257 C CA . VAL A 1 273 ? -0.379 -10.933 -5.755 1.00 98.12 273 VAL A CA 1
ATOM 2258 C C . VAL A 1 273 ? 0.616 -10.724 -6.883 1.00 98.12 273 VAL A C 1
ATOM 2260 O O . VAL A 1 273 ? 1.293 -9.710 -6.913 1.00 98.12 273 VAL A O 1
ATOM 2263 N N . ALA A 1 274 ? 0.728 -11.673 -7.803 1.00 97.56 274 ALA A N 1
ATOM 2264 C CA . ALA A 1 274 ? 1.591 -11.563 -8.972 1.00 97.56 274 ALA A CA 1
ATOM 2265 C C . ALA A 1 274 ? 0.760 -11.270 -10.226 1.00 97.56 274 ALA A C 1
ATOM 2267 O O . ALA A 1 274 ? -0.322 -11.833 -10.405 1.00 97.56 274 ALA A O 1
ATOM 2268 N N . THR A 1 275 ? 1.275 -10.434 -11.126 1.00 96.38 275 THR A N 1
ATOM 2269 C CA . THR A 1 275 ? 0.608 -10.083 -12.399 1.00 96.38 275 THR A CA 1
ATOM 2270 C C . THR A 1 275 ? 0.959 -11.021 -13.556 1.00 96.38 275 THR A C 1
ATOM 2272 O O . THR A 1 275 ? 0.285 -11.020 -14.586 1.00 96.38 275 THR A O 1
ATOM 2275 N N . ALA A 1 276 ? 1.993 -11.850 -13.405 1.00 96.50 276 ALA A N 1
ATOM 2276 C CA . ALA A 1 276 ? 2.450 -12.789 -14.422 1.00 96.50 276 ALA A CA 1
ATOM 2277 C C . ALA A 1 276 ? 2.899 -14.112 -13.794 1.00 96.50 276 ALA A C 1
ATOM 2279 O O . ALA A 1 276 ? 3.344 -14.145 -12.648 1.00 96.50 276 ALA A O 1
ATOM 2280 N N . ARG A 1 277 ? 2.828 -15.207 -14.564 1.00 96.81 277 ARG A N 1
ATOM 2281 C CA . ARG A 1 277 ? 3.267 -16.538 -14.100 1.00 96.81 277 ARG A CA 1
ATOM 2282 C C . ARG A 1 277 ? 4.739 -16.549 -13.696 1.00 96.81 277 ARG A C 1
ATOM 2284 O O . ARG A 1 277 ? 5.055 -17.073 -12.642 1.00 96.81 277 ARG A O 1
ATOM 2291 N N . LEU A 1 278 ? 5.596 -15.887 -14.474 1.00 96.00 278 LEU A N 1
ATOM 2292 C CA . LEU A 1 278 ? 7.016 -15.752 -14.147 1.00 96.00 278 LEU A CA 1
ATOM 2293 C C . LEU A 1 278 ? 7.221 -15.110 -12.763 1.00 96.00 278 LEU A C 1
ATOM 2295 O O . LEU A 1 278 ? 7.942 -15.649 -11.935 1.00 96.00 278 LEU A O 1
ATOM 2299 N N . LEU A 1 279 ? 6.521 -14.006 -12.483 1.00 96.12 279 LEU A N 1
ATOM 2300 C CA . LEU A 1 279 ? 6.587 -13.328 -11.184 1.00 96.12 279 LEU A CA 1
ATOM 2301 C C . LEU A 1 279 ? 6.002 -14.184 -10.055 1.00 96.12 279 LEU A C 1
ATOM 2303 O O . LEU A 1 279 ? 6.525 -14.173 -8.945 1.00 96.12 279 LEU A O 1
ATOM 2307 N N . GLN A 1 280 ? 4.931 -14.937 -10.329 1.00 97.50 280 GLN A N 1
ATOM 2308 C CA . GLN A 1 280 ? 4.370 -15.887 -9.371 1.00 97.50 280 GLN A CA 1
ATOM 2309 C C . GLN A 1 280 ? 5.393 -16.967 -9.017 1.00 97.50 280 GLN A C 1
ATOM 2311 O O . GLN A 1 280 ? 5.573 -17.251 -7.838 1.00 97.50 280 GLN A O 1
ATOM 2316 N N . ASP A 1 281 ? 6.041 -17.562 -10.016 1.00 97.00 281 ASP A N 1
ATOM 2317 C CA . ASP A 1 281 ? 7.012 -18.634 -9.818 1.00 97.00 281 ASP A CA 1
ATOM 2318 C C . ASP A 1 281 ? 8.232 -18.135 -9.041 1.00 97.00 281 ASP A C 1
ATOM 2320 O O . ASP A 1 281 ? 8.640 -18.779 -8.082 1.00 97.00 281 ASP A O 1
ATOM 2324 N N . GLU A 1 282 ? 8.729 -16.937 -9.350 1.00 95.25 282 GLU A N 1
ATOM 2325 C CA . GLU A 1 282 ? 9.789 -16.292 -8.568 1.00 95.25 282 GLU A CA 1
ATOM 2326 C C . GLU A 1 282 ? 9.360 -15.972 -7.126 1.00 95.25 282 GLU A C 1
ATOM 2328 O O . GLU A 1 282 ? 10.150 -16.099 -6.193 1.00 95.25 282 GLU A O 1
ATOM 2333 N N . ALA A 1 283 ? 8.111 -15.550 -6.909 1.00 96.62 283 ALA A N 1
ATOM 2334 C CA . ALA A 1 283 ? 7.608 -15.258 -5.569 1.00 96.62 283 ALA A CA 1
ATOM 2335 C C . ALA A 1 283 ? 7.509 -16.517 -4.686 1.00 96.62 283 ALA A C 1
ATOM 2337 O O . ALA A 1 283 ? 7.608 -16.397 -3.461 1.00 96.62 283 ALA A O 1
ATOM 2338 N N . ARG A 1 284 ? 7.353 -17.717 -5.276 1.00 97.12 284 ARG A N 1
ATOM 2339 C CA . ARG A 1 284 ? 7.256 -18.999 -4.541 1.00 97.12 284 ARG A CA 1
ATOM 2340 C C . ARG A 1 284 ? 8.509 -19.326 -3.738 1.00 97.12 284 ARG A C 1
ATOM 2342 O O . ARG A 1 284 ? 8.402 -20.024 -2.734 1.00 97.12 284 ARG A O 1
ATOM 2349 N N . ASP A 1 285 ? 9.659 -18.789 -4.131 1.00 96.62 285 ASP A N 1
ATOM 2350 C CA . ASP A 1 285 ? 10.909 -18.945 -3.381 1.00 96.62 285 ASP A CA 1
ATOM 2351 C C . ASP A 1 285 ? 10.881 -18.204 -2.029 1.00 96.62 285 ASP A C 1
ATOM 2353 O O . ASP A 1 285 ? 11.725 -18.440 -1.163 1.00 96.62 285 ASP A O 1
ATOM 2357 N N . TYR A 1 286 ? 9.913 -17.301 -1.835 1.00 97.31 286 TYR A N 1
ATOM 2358 C CA . TYR A 1 286 ? 9.838 -16.399 -0.685 1.00 97.31 286 TYR A CA 1
ATOM 2359 C C . TYR A 1 286 ? 8.540 -16.518 0.114 1.00 97.31 286 TYR A C 1
ATOM 2361 O O . TYR A 1 286 ? 8.581 -16.361 1.333 1.00 97.31 286 TYR A O 1
ATOM 2369 N N . ASN A 1 287 ? 7.404 -16.774 -0.543 1.00 98.12 287 ASN A N 1
ATOM 2370 C CA . ASN A 1 287 ? 6.087 -16.813 0.092 1.00 98.12 287 ASN A CA 1
ATOM 2371 C C . ASN A 1 287 ? 5.301 -18.061 -0.312 1.00 98.12 287 ASN A C 1
ATOM 2373 O O . ASN A 1 287 ? 5.314 -18.474 -1.468 1.00 98.12 287 ASN A O 1
ATOM 2377 N N . SER A 1 288 ? 4.554 -18.638 0.626 1.00 96.56 288 SER A N 1
ATOM 2378 C CA . SER A 1 288 ? 3.662 -19.765 0.341 1.00 96.56 288 SER A CA 1
ATOM 2379 C C . SER A 1 288 ? 2.238 -19.336 -0.030 1.00 96.56 288 SER A C 1
ATOM 2381 O O . SER A 1 288 ? 1.507 -20.133 -0.618 1.00 96.56 288 SER A O 1
ATOM 2383 N N . ASN A 1 289 ? 1.839 -18.095 0.272 1.00 98.12 289 ASN A N 1
ATOM 2384 C CA . ASN A 1 289 ? 0.517 -17.555 -0.031 1.00 98.12 289 ASN A CA 1
ATOM 2385 C C . ASN A 1 289 ? 0.586 -16.554 -1.190 1.00 98.12 289 ASN A C 1
ATOM 2387 O O . ASN A 1 289 ? 0.848 -15.363 -1.003 1.00 98.12 289 ASN A O 1
ATOM 2391 N N . ILE A 1 290 ? 0.365 -17.059 -2.405 1.00 98.19 290 ILE A N 1
ATOM 2392 C CA . ILE A 1 290 ? 0.510 -16.286 -3.639 1.00 98.19 290 ILE A CA 1
ATOM 2393 C C . ILE A 1 290 ? -0.717 -16.473 -4.529 1.00 98.19 290 ILE A C 1
ATOM 2395 O O . ILE A 1 290 ? -1.120 -17.603 -4.812 1.00 98.19 290 ILE A O 1
ATOM 2399 N N . LEU A 1 291 ? -1.255 -15.372 -5.051 1.00 97.94 291 LEU A N 1
ATOM 2400 C CA . LEU A 1 291 ? -2.319 -15.365 -6.053 1.00 97.94 291 LEU A CA 1
ATOM 2401 C C . LEU A 1 291 ? -1.824 -14.761 -7.368 1.00 97.94 291 LEU A C 1
ATOM 2403 O O . LEU A 1 291 ? -1.144 -13.742 -7.379 1.00 97.94 291 LEU A O 1
ATOM 2407 N N . LEU A 1 292 ? -2.189 -15.381 -8.490 1.00 97.19 292 LEU A N 1
ATOM 2408 C CA . LEU A 1 292 ? -1.965 -14.817 -9.820 1.00 97.19 292 LEU A CA 1
ATOM 2409 C C . LEU A 1 292 ? -3.195 -13.997 -10.216 1.00 97.19 292 LEU A C 1
ATOM 2411 O O . LEU A 1 292 ? -4.261 -14.567 -10.440 1.00 97.19 292 LEU A O 1
ATOM 2415 N N . ILE A 1 293 ? -3.038 -12.679 -10.330 1.00 96.38 293 ILE A N 1
ATOM 2416 C CA . ILE A 1 293 ? -4.072 -11.759 -10.818 1.00 96.38 293 ILE A CA 1
ATOM 2417 C C . ILE A 1 293 ? -3.475 -10.954 -11.978 1.00 96.38 293 ILE A C 1
ATOM 2419 O O . ILE A 1 293 ? -2.854 -9.911 -11.736 1.00 96.38 293 ILE A O 1
ATOM 2423 N N . PRO A 1 294 ? -3.642 -11.424 -13.230 1.00 94.19 294 PRO A N 1
ATOM 2424 C CA . PRO A 1 294 ? -3.053 -10.786 -14.398 1.00 94.19 294 PRO A CA 1
ATOM 2425 C C . PRO A 1 294 ? -3.491 -9.336 -14.592 1.00 94.19 294 PRO A C 1
ATOM 2427 O O . PRO A 1 294 ? -4.546 -8.915 -14.115 1.00 94.19 294 PRO A O 1
ATOM 2430 N N . ASN A 1 295 ? -2.683 -8.572 -15.326 1.00 92.31 295 ASN A N 1
ATOM 2431 C CA . ASN A 1 295 ? -3.137 -7.288 -15.852 1.00 92.31 295 ASN A CA 1
ATOM 2432 C C . ASN A 1 295 ? -4.270 -7.503 -16.865 1.00 92.31 295 ASN A C 1
ATOM 2434 O O . ASN A 1 295 ? -4.279 -8.488 -17.605 1.00 92.31 295 ASN A O 1
ATOM 2438 N N . ALA A 1 296 ? -5.208 -6.562 -16.894 1.00 89.25 296 ALA A N 1
ATOM 2439 C CA . ALA A 1 296 ? -6.346 -6.545 -17.804 1.00 89.25 296 ALA A CA 1
ATOM 2440 C C . ALA A 1 296 ? -6.454 -5.171 -18.480 1.00 89.25 296 ALA A C 1
ATOM 2442 O O . ALA A 1 296 ? -5.733 -4.237 -18.123 1.00 89.25 296 ALA A O 1
ATOM 2443 N N . ALA A 1 297 ? -7.350 -5.059 -19.458 1.00 88.25 297 ALA A N 1
ATOM 2444 C CA . ALA A 1 297 ? -7.648 -3.816 -20.156 1.00 88.25 297 ALA A CA 1
ATOM 2445 C C . ALA A 1 297 ? -9.151 -3.531 -20.103 1.00 88.25 297 ALA A C 1
ATOM 2447 O O . ALA A 1 297 ? -9.959 -4.459 -20.126 1.00 88.25 297 ALA A O 1
ATOM 2448 N N . GLU A 1 298 ? -9.518 -2.251 -20.083 1.00 89.12 298 GLU A N 1
ATOM 2449 C CA . GLU A 1 298 ? -10.898 -1.803 -20.281 1.00 89.12 298 GLU A CA 1
ATOM 2450 C C . GLU A 1 298 ? -11.261 -1.930 -21.764 1.00 89.12 298 GLU A C 1
ATOM 2452 O O . GLU A 1 298 ? -11.140 -0.979 -22.538 1.00 89.12 298 GLU A O 1
ATOM 2457 N N . VAL A 1 299 ? -11.634 -3.142 -22.180 1.00 90.25 299 VAL A N 1
ATOM 2458 C CA . VAL A 1 299 ? -11.858 -3.487 -23.590 1.00 90.25 299 VAL A CA 1
ATOM 2459 C C . VAL A 1 299 ? -12.861 -2.536 -24.239 1.00 90.25 299 VAL A C 1
ATOM 2461 O O . VAL A 1 299 ? -12.588 -2.010 -25.314 1.00 90.25 299 VAL A O 1
ATOM 2464 N N . GLU A 1 300 ? -13.979 -2.250 -23.572 1.00 90.75 300 GLU A N 1
ATOM 2465 C CA . GLU A 1 300 ? -15.032 -1.366 -24.076 1.00 90.75 300 GLU A CA 1
ATOM 2466 C C . GLU A 1 300 ? -14.566 0.089 -24.212 1.00 90.75 300 GLU A C 1
ATOM 2468 O O . GLU A 1 300 ? -14.991 0.792 -25.130 1.00 90.75 300 GLU A O 1
ATOM 2473 N N . HIS A 1 301 ? -13.684 0.556 -23.324 1.00 89.06 301 HIS A N 1
ATOM 2474 C CA . HIS A 1 301 ? -13.099 1.891 -23.419 1.00 89.06 301 HIS A CA 1
ATOM 2475 C C . HIS A 1 301 ? -12.138 1.969 -24.611 1.00 89.06 301 HIS A C 1
ATOM 2477 O O . HIS A 1 301 ? -12.323 2.791 -25.507 1.00 89.06 301 HIS A O 1
ATOM 2483 N N . PHE A 1 302 ? -11.160 1.062 -24.687 1.00 90.44 302 PHE A N 1
ATOM 2484 C CA . PHE A 1 302 ? -10.133 1.100 -25.732 1.00 90.44 302 PHE A CA 1
ATOM 2485 C C . PHE A 1 302 ? -10.656 0.721 -27.125 1.00 90.44 302 PHE A C 1
ATOM 2487 O O . PHE A 1 302 ? -10.119 1.201 -28.124 1.00 90.44 302 PHE A O 1
ATOM 2494 N N . ALA A 1 303 ? -11.734 -0.064 -27.227 1.00 91.69 303 ALA A N 1
ATOM 2495 C CA . ALA A 1 303 ? -12.386 -0.365 -28.503 1.00 91.69 303 ALA A CA 1
ATOM 2496 C C . ALA A 1 303 ? -12.913 0.895 -29.218 1.00 91.69 303 ALA A C 1
ATOM 2498 O O . ALA A 1 303 ? -13.000 0.915 -30.447 1.00 91.69 303 ALA A O 1
ATOM 2499 N N . GLN A 1 304 ? -13.194 1.979 -28.484 1.00 92.81 304 GLN A N 1
ATOM 2500 C CA . GLN A 1 304 ? -13.653 3.252 -29.058 1.00 92.81 304 GLN A CA 1
ATOM 2501 C C . GLN A 1 304 ? -12.600 3.903 -29.966 1.00 92.81 304 GLN A C 1
ATOM 2503 O O . GLN A 1 304 ? -12.962 4.647 -30.882 1.00 92.81 304 GLN A O 1
ATOM 2508 N N . ALA A 1 305 ? -11.316 3.562 -29.796 1.00 91.62 305 ALA A N 1
ATOM 2509 C CA . ALA A 1 305 ? -10.237 4.013 -30.674 1.00 91.62 305 ALA A CA 1
ATOM 2510 C C . ALA A 1 305 ? -10.443 3.566 -32.127 1.00 91.62 305 ALA A C 1
ATOM 2512 O O . ALA A 1 305 ? -10.171 4.332 -33.048 1.00 91.62 305 ALA A O 1
ATOM 2513 N N . ALA A 1 306 ? -10.991 2.363 -32.341 1.00 88.56 306 ALA A N 1
ATOM 2514 C CA . ALA A 1 306 ? -11.273 1.845 -33.680 1.00 88.56 306 ALA A CA 1
ATOM 2515 C C . ALA A 1 306 ? -12.341 2.669 -34.420 1.00 88.56 306 ALA A C 1
ATOM 2517 O O . ALA A 1 306 ? -12.371 2.682 -35.647 1.00 88.56 306 ALA A O 1
ATOM 2518 N N . SER A 1 307 ? -13.199 3.373 -33.676 1.00 89.19 307 SER A N 1
ATOM 2519 C CA . SER A 1 307 ? -14.236 4.260 -34.215 1.00 89.19 307 SER A CA 1
ATOM 2520 C C . SER A 1 307 ? -13.847 5.744 -34.163 1.00 89.19 307 SER A C 1
ATOM 2522 O O . SER A 1 307 ? -14.690 6.592 -34.434 1.00 89.19 307 SER A O 1
ATOM 2524 N N . GLY A 1 308 ? -12.603 6.077 -33.789 1.00 85.00 308 GLY A N 1
ATOM 2525 C CA . GLY A 1 308 ? -12.146 7.465 -33.633 1.00 85.00 308 GLY A CA 1
ATOM 2526 C C . GLY A 1 308 ? -12.778 8.222 -32.458 1.00 85.00 308 GLY A C 1
ATOM 2527 O O . GLY A 1 308 ? -12.660 9.440 -32.393 1.00 85.00 308 GLY A O 1
ATOM 2528 N N . ASN A 1 309 ? -13.434 7.514 -31.534 1.00 84.06 309 ASN A N 1
ATOM 2529 C CA . ASN A 1 309 ? -14.205 8.093 -30.428 1.00 84.06 309 ASN A CA 1
ATOM 2530 C C . ASN A 1 309 ? -13.487 7.989 -29.074 1.00 84.06 309 ASN A C 1
ATOM 2532 O O . ASN A 1 309 ? -14.107 8.217 -28.039 1.00 84.06 309 ASN A O 1
ATOM 2536 N N . LEU A 1 310 ? -12.206 7.605 -29.060 1.00 79.50 310 LEU A N 1
ATOM 2537 C CA . LEU A 1 310 ? -11.429 7.581 -27.824 1.00 79.50 310 LEU A CA 1
ATOM 2538 C C . LEU A 1 310 ? -11.139 9.029 -27.400 1.00 79.50 310 LEU A C 1
ATOM 2540 O O . LEU A 1 310 ? -10.403 9.733 -28.093 1.00 79.50 310 LEU A O 1
ATOM 2544 N N . ALA A 1 311 ? -11.770 9.454 -26.305 1.00 66.88 311 ALA A N 1
ATOM 2545 C CA . ALA A 1 311 ? -11.559 10.754 -25.671 1.00 66.88 311 ALA A CA 1
ATOM 2546 C C . ALA A 1 311 ? -10.282 10.775 -24.821 1.00 66.88 311 ALA A C 1
ATOM 2548 O O . ALA A 1 311 ? -9.960 9.731 -24.208 1.00 66.88 311 ALA A O 1
#

Solvent-accessible surface area (backbone atoms only — not comparable to full-atom values): 17703 Å² total; per-residue (Å²): 133,87,77,93,83,81,89,70,82,65,58,65,56,53,50,51,50,51,49,52,53,50,52,56,57,69,68,60,69,53,78,66,57,58,52,50,50,51,52,51,51,50,51,54,53,52,53,50,52,51,54,50,66,75,42,78,86,64,90,54,69,68,58,51,52,48,50,54,52,51,50,52,57,48,52,54,51,50,54,53,53,35,69,72,66,79,53,53,75,62,61,55,48,60,66,52,66,75,51,81,76,61,93,65,78,86,61,101,62,86,78,41,32,35,40,32,39,39,73,52,50,86,83,82,61,91,46,69,68,57,54,52,48,48,52,43,24,75,66,56,18,44,26,40,36,32,32,51,60,42,38,55,53,55,42,89,90,70,84,43,81,37,63,47,52,48,78,43,84,78,49,84,52,32,31,40,29,30,42,22,33,58,71,82,55,38,57,73,60,37,75,80,48,74,74,52,46,57,42,44,49,54,20,49,53,49,50,33,61,78,69,62,59,74,48,38,33,34,38,37,53,35,38,64,47,36,72,53,53,55,47,46,26,72,75,61,69,28,47,36,35,28,44,46,72,69,78,65,70,84,76,36,86,69,27,69,62,35,53,59,28,39,54,47,38,46,47,70,31,72,30,36,36,12,32,43,71,69,52,38,59,62,38,55,83,49,29,92,47,72,46,81,56,61,82,82,75,65,59,78,60,60,53,29,50,84,74,73,64,58,127

Sequence (311 aa):
MQNEMLSTPCNRQKEHQRMKTTEQCLVQTRPGTAEREIEILRKEVADLASAFNGLYGLRLIRLFNLYRRMRHQITERLLRLARRKTISKQDAIDQVAIIPPVPGEELQGQAYDVVFMSCGDWQWRYQRPQHLANQWADHGHRVFFLSPEFRPQVNPAYMKPARPYTIRWVREAVFEVHLAGPRELLPRNKRMFASDLQKLIKACEALQRDFQIEAGVSVVELPFWAPLALTLRKQFGWKMIYDFIDRNYGVYPKAHSMIAQETELLREADLVVATARLLQDEARDYNSNILLIPNAAEVEHFAQAASGNLA